Protein AF-A0AA92SFP4-F1 (afdb_monomer_lite)

Sequence (342 aa):
MQNKKLSKTFSSINSNSHAAEQNPKLAYRPFGSQVQKASVAPVTETDIEDITFAEQSIEATGLELQAKYGKITPEGQERLTVLQAKMDGLLNSRLEHATRFGHNFANIPLRKPNIAAPIQAKLTIGEPGDKYEQEADETARQVVQSIHQPQSDKLQRESLPEEEEELQMKPMVQQNGGALQGMIQTVKNEQKRGDKHRRGARAQKTIALLGNNIKANLDGHIFNALPVSGGLPNPASPVGLHAYTNGGLPNGIQQVSIQGSATKVHNLMWRWSNGTATKSSTMFPNWMPPSHVRTLIALDFPDTRQQDVAANLLFPTDTKVRINRGHQINLHKAGDTVYPTL

Foldseek 3Di:
DDDDDDDDDDDDDDDDDDDDDDDDDPDDDPPPPPPPDPPPDDCDPVNVVVVVLVVLVVLLVVLVCCVVPHDQDPVSVVSNVVSVVVNVVVVVVVQVVCVVVVNPVVDDDPDDDPDDDDDDDDPDDDDPPDPVVVVVVVVVVVVVVVVVDPDDDDDDDDDDDDDDDPDDDDPPDDDDDCPVVVVVVVVVVVVVVVVLVVLVVLLVLLLVVQLPFFDVLQLCQAQPQAHSVGDDDDQADGGHHAEYALLHHDPQKDWPDWADDLQAFTWTWIGGNPHPDIDIYTYHRSPQHSSLVRSLCCLVPVVRGNDDDDVVSHDNVSNCCVRCVPPDWDWDDDPSHIHTDD

Secondary structure (DSSP, 8-state):
----------------------------------------PPPPHHHHHHHHHHHHHHHHHHHHHHHHHS---HHHHHHHHHHHHHHHHHHHHHHHHHHHTT--GGG----------PPPPP--PPPTT-HHHHHHHHHHHHHHHHHHS-------------------------SSSHHHHHHHHHHHHHHHHHHHHHHHHHHHHHHHHHTT-S-HHHHHHHHH---TT-----TTS-----S-BTTBPPTTEEEEEEES-TTSSEEEEEEETT---EEEEEE--TTS-HHHHHHHHHHH-GGG-SS---GGG--HHHHHHHHHTT---EEEEETTEEEEE-

Radius of gyration: 36.04 Å; chains: 1; bounding box: 76×55×141 Å

Structure (mmCIF, N/CA/C/O backbone):
data_AF-A0AA92SFP4-F1
#
_entry.id   AF-A0AA92SFP4-F1
#
loop_
_atom_site.group_PDB
_atom_site.id
_atom_site.type_symbol
_atom_site.label_atom_id
_atom_site.label_alt_id
_atom_site.label_comp_id
_atom_site.label_asym_id
_atom_site.label_entity_id
_atom_site.label_seq_id
_atom_site.pdbx_PDB_ins_code
_atom_site.Cartn_x
_atom_site.Cartn_y
_atom_site.Cartn_z
_atom_site.occupancy
_atom_site.B_iso_or_equiv
_atom_site.auth_seq_id
_atom_site.auth_comp_id
_atom_site.auth_asym_id
_atom_site.auth_atom_id
_atom_site.pdbx_PDB_model_num
ATOM 1 N N . MET A 1 1 ? 3.943 -20.386 -90.174 1.00 39.66 1 MET A N 1
ATOM 2 C CA . MET A 1 1 ? 3.952 -21.854 -89.972 1.00 39.66 1 MET A CA 1
ATOM 3 C C . MET A 1 1 ? 2.852 -22.195 -88.964 1.00 39.66 1 MET A C 1
ATOM 5 O O . MET A 1 1 ? 2.695 -21.441 -88.020 1.00 39.66 1 MET A O 1
ATOM 9 N N . GLN A 1 2 ? 1.899 -23.060 -89.338 1.00 39.38 2 GLN A N 1
ATOM 10 C CA . GLN A 1 2 ? 1.644 -24.386 -88.724 1.00 39.38 2 GLN A CA 1
ATOM 11 C C . GLN A 1 2 ? 1.263 -24.331 -87.220 1.00 39.38 2 GLN A C 1
ATOM 13 O O . GLN A 1 2 ? 2.108 -24.021 -86.396 1.00 39.38 2 GLN A O 1
ATOM 18 N N . ASN A 1 3 ? -0.031 -24.441 -86.862 1.00 31.14 3 ASN A N 1
ATOM 19 C CA . ASN A 1 3 ? -0.834 -25.677 -86.623 1.00 31.14 3 ASN A CA 1
ATOM 20 C C . ASN A 1 3 ? -0.635 -26.212 -85.183 1.00 31.14 3 ASN A C 1
ATOM 22 O O . ASN A 1 3 ? 0.502 -26.439 -84.801 1.00 31.14 3 ASN A O 1
ATOM 26 N N . LYS A 1 4 ? -1.642 -26.427 -84.312 1.00 41.34 4 LYS A N 1
ATOM 27 C CA . LYS A 1 4 ? -3.004 -27.049 -84.393 1.00 41.34 4 LYS A CA 1
ATOM 28 C C . LYS A 1 4 ? -3.972 -26.375 -83.361 1.00 41.34 4 LYS A C 1
ATOM 30 O O . LYS A 1 4 ? -3.470 -25.615 -82.548 1.00 41.34 4 LYS A O 1
ATOM 35 N N . LYS A 1 5 ? -5.321 -26.487 -83.269 1.00 41.00 5 LYS A N 1
ATOM 36 C CA . LYS A 1 5 ? -6.452 -27.304 -83.825 1.00 41.00 5 LYS A CA 1
ATOM 37 C C . LYS A 1 5 ? -6.555 -28.783 -83.375 1.00 41.00 5 LYS A C 1
ATOM 39 O O . LYS A 1 5 ? -5.706 -29.567 -83.773 1.00 41.00 5 LYS A O 1
ATOM 44 N N . LEU A 1 6 ? -7.584 -29.283 -82.663 1.00 38.03 6 LEU A N 1
ATOM 45 C CA . LEU A 1 6 ? -8.935 -28.824 -82.202 1.00 38.03 6 LEU A CA 1
ATOM 46 C C . LEU A 1 6 ? -9.136 -29.274 -80.712 1.00 38.03 6 LEU A C 1
ATOM 48 O O . LEU A 1 6 ? -8.123 -29.599 -80.105 1.00 38.03 6 LEU A O 1
ATOM 52 N N . SER A 1 7 ? -10.283 -29.330 -80.001 1.00 35.12 7 SER A N 1
ATOM 53 C CA . SER A 1 7 ? -11.764 -29.191 -80.191 1.00 35.12 7 SER A CA 1
ATOM 54 C C . SER A 1 7 ? -12.387 -28.593 -78.875 1.00 35.12 7 SER A C 1
ATOM 56 O O . SER A 1 7 ? -11.627 -27.959 -78.153 1.00 35.12 7 SER A O 1
ATOM 58 N N . LYS A 1 8 ? -13.674 -28.550 -78.437 1.00 33.75 8 LYS A N 1
ATOM 59 C CA . LYS A 1 8 ? -15.029 -29.144 -78.694 1.00 33.75 8 LYS A CA 1
ATOM 60 C C . LYS A 1 8 ? -15.223 -30.639 -78.321 1.00 33.75 8 LYS A C 1
ATOM 62 O O . LYS A 1 8 ? -14.295 -31.409 -78.509 1.00 33.75 8 LYS A O 1
ATOM 67 N N . THR A 1 9 ? -16.341 -31.151 -77.776 1.00 31.16 9 THR A N 1
ATOM 68 C CA . THR A 1 9 ? -17.673 -30.637 -77.320 1.00 31.16 9 THR A CA 1
ATOM 69 C C . THR A 1 9 ? -18.161 -31.560 -76.163 1.00 31.16 9 THR A C 1
ATOM 71 O O . THR A 1 9 ? -17.571 -32.618 -75.985 1.00 31.16 9 THR A O 1
ATOM 74 N N . PHE A 1 10 ? -19.146 -31.250 -75.306 1.00 35.03 10 PHE A N 1
ATOM 75 C CA . PHE A 1 10 ? -20.599 -31.273 -75.580 1.00 35.03 10 PHE A CA 1
ATOM 76 C C . PHE A 1 10 ? -21.425 -30.709 -74.399 1.00 35.03 10 PHE A C 1
ATOM 78 O O . PHE A 1 10 ? -20.927 -30.565 -73.288 1.00 35.03 10 PHE A O 1
ATOM 85 N N . SER A 1 11 ? -22.707 -30.433 -74.647 1.00 29.12 11 SER A N 1
ATOM 86 C CA . SER A 1 11 ? -23.728 -30.055 -73.659 1.00 29.12 11 SER A CA 1
ATOM 87 C C . SER A 1 11 ? -24.446 -31.260 -73.039 1.00 29.12 11 SER A C 1
ATOM 89 O O . SER A 1 11 ? -24.725 -32.223 -73.751 1.00 29.12 11 SER A O 1
ATOM 91 N N . SER A 1 12 ? -24.917 -31.131 -71.796 1.00 28.14 12 SER A N 1
ATOM 92 C CA . SER A 1 12 ? -26.145 -31.811 -71.359 1.00 28.14 12 SER A CA 1
ATOM 93 C C . SER A 1 12 ? -26.894 -30.971 -70.324 1.00 28.14 12 SER A C 1
ATOM 95 O O . SER A 1 12 ? -26.303 -30.503 -69.354 1.00 28.14 12 SER A O 1
ATOM 97 N N . ILE A 1 13 ? -28.192 -30.782 -70.549 1.00 32.06 13 ILE A N 1
ATOM 98 C CA . ILE A 1 13 ? -29.150 -30.297 -69.555 1.00 32.06 13 ILE A CA 1
ATOM 99 C C . ILE A 1 13 ? -29.911 -31.533 -69.090 1.00 32.06 13 ILE A C 1
ATOM 101 O O . ILE A 1 13 ? -30.445 -32.250 -69.934 1.00 32.06 13 ILE A O 1
ATOM 105 N N . ASN A 1 14 ? -30.048 -31.744 -67.782 1.00 28.53 14 ASN A N 1
ATOM 106 C CA . ASN A 1 14 ? -31.261 -32.385 -67.290 1.00 28.53 14 ASN A CA 1
ATOM 107 C C . ASN A 1 14 ? -31.596 -31.947 -65.863 1.00 28.53 14 ASN A C 1
ATOM 109 O O . ASN A 1 14 ? -30.706 -31.685 -65.054 1.00 28.53 14 ASN A O 1
ATOM 113 N N . SER A 1 15 ? -32.888 -31.853 -65.575 1.00 28.83 15 SER A N 1
ATOM 114 C CA . SER A 1 15 ? -33.406 -31.527 -64.249 1.00 28.83 15 SER A CA 1
ATOM 115 C C . SER A 1 15 ? -33.519 -32.786 -63.395 1.00 28.83 15 SER A C 1
ATOM 117 O O . SER A 1 15 ? -33.789 -33.866 -63.915 1.00 28.83 15 SER A O 1
ATOM 119 N N . ASN A 1 16 ? -33.434 -32.639 -62.073 1.00 28.36 16 ASN A N 1
ATOM 120 C CA . ASN A 1 16 ? -34.205 -33.505 -61.188 1.00 28.36 16 ASN A CA 1
ATOM 121 C C . ASN A 1 16 ? -34.628 -32.746 -59.923 1.00 28.36 16 ASN A C 1
ATOM 123 O O . ASN A 1 16 ? -33.979 -31.777 -59.529 1.00 28.36 16 ASN A O 1
ATOM 127 N N . SER A 1 17 ? -35.752 -33.145 -59.334 1.00 31.41 17 SER A N 1
ATOM 128 C CA . SER A 1 17 ? -36.474 -32.379 -58.309 1.00 31.41 17 SER A CA 1
ATOM 129 C C . SER A 1 17 ? -36.509 -33.071 -56.945 1.00 31.41 17 SER A C 1
ATOM 131 O O . SER A 1 17 ? -36.468 -34.290 -56.869 1.00 31.41 17 SER A O 1
ATOM 133 N N . HIS A 1 18 ? -36.708 -32.266 -55.898 1.00 29.22 18 HIS A N 1
ATOM 134 C CA . HIS A 1 18 ? -37.180 -32.652 -54.559 1.00 29.22 18 HIS A CA 1
ATOM 135 C C . HIS A 1 18 ? -36.418 -33.747 -53.783 1.00 29.22 18 HIS A C 1
ATOM 137 O O . HIS A 1 18 ? -36.702 -34.934 -53.885 1.00 29.22 18 HIS A O 1
ATOM 143 N N . ALA A 1 19 ? -35.657 -33.296 -52.786 1.00 29.17 19 ALA A N 1
ATOM 144 C CA . ALA A 1 19 ? -35.872 -33.725 -51.401 1.00 29.17 19 ALA A CA 1
ATOM 145 C C . ALA A 1 19 ? -35.670 -32.503 -50.485 1.00 29.17 19 ALA A C 1
ATOM 147 O O . ALA A 1 19 ? -35.033 -31.531 -50.897 1.00 29.17 19 ALA A O 1
ATOM 148 N N . ALA A 1 20 ? -36.247 -32.508 -49.282 1.00 33.38 20 ALA A N 1
ATOM 149 C CA . ALA A 1 20 ? -36.187 -31.373 -48.363 1.00 33.38 20 ALA A CA 1
ATOM 150 C C . ALA A 1 20 ? -35.435 -31.737 -47.079 1.00 33.38 20 ALA A C 1
ATOM 152 O O . ALA A 1 20 ? -35.848 -32.649 -46.369 1.00 33.38 20 ALA A O 1
ATOM 153 N N . GLU A 1 21 ? -34.412 -30.956 -46.733 1.00 32.03 21 GLU A N 1
ATOM 154 C CA . GLU A 1 21 ? -33.857 -30.912 -45.379 1.00 32.03 21 GLU A CA 1
ATOM 155 C C . GLU A 1 21 ? -33.929 -29.482 -44.839 1.00 32.03 21 GLU A C 1
ATOM 157 O O . GLU A 1 21 ? -33.412 -28.531 -45.429 1.00 32.03 21 GLU A O 1
ATOM 162 N N . GLN A 1 22 ? -34.616 -29.321 -43.708 1.00 35.41 22 GLN A N 1
ATOM 163 C CA . GLN A 1 22 ? -34.774 -28.035 -43.040 1.00 35.41 22 GLN A CA 1
ATOM 164 C C . GLN A 1 22 ? -33.569 -27.776 -42.134 1.00 35.41 22 GLN A C 1
ATOM 166 O O . GLN A 1 22 ? -33.540 -28.225 -40.992 1.00 35.41 22 GLN A O 1
ATOM 171 N N . ASN A 1 23 ? -32.588 -27.024 -42.630 1.00 32.53 23 ASN A N 1
ATOM 172 C CA . ASN A 1 23 ? -31.457 -26.570 -41.823 1.00 32.53 23 ASN A CA 1
ATOM 173 C C . ASN A 1 23 ? -31.655 -25.083 -41.452 1.00 32.53 23 ASN A C 1
ATOM 175 O O . ASN A 1 23 ? -31.478 -24.210 -42.311 1.00 32.53 23 ASN A O 1
ATOM 179 N N . PRO A 1 24 ? -32.104 -24.752 -40.223 1.00 41.91 24 PRO A N 1
ATOM 180 C CA . PRO A 1 24 ? -32.418 -23.376 -39.855 1.00 41.91 24 PRO A CA 1
ATOM 181 C C . PRO A 1 24 ? -31.143 -22.529 -39.773 1.00 41.91 24 PRO A C 1
ATOM 183 O O . PRO A 1 24 ? -30.189 -22.874 -39.079 1.00 41.91 24 PRO A O 1
ATOM 186 N N . LYS A 1 25 ? -31.145 -21.375 -40.456 1.00 34.88 25 LYS A N 1
ATOM 187 C CA . LYS A 1 25 ? -30.047 -20.397 -40.409 1.00 34.88 25 LYS A CA 1
ATOM 188 C C . LYS A 1 25 ? -29.687 -20.055 -38.959 1.00 34.88 25 LYS A C 1
ATOM 190 O O . LYS A 1 25 ? -30.456 -19.370 -38.282 1.00 34.88 25 LYS A O 1
ATOM 195 N N . LEU A 1 26 ? -28.475 -20.412 -38.532 1.00 34.62 26 LEU A N 1
ATOM 196 C CA . LEU A 1 26 ? -27.840 -19.807 -37.363 1.00 34.62 26 LEU A CA 1
ATOM 197 C C . LEU A 1 26 ? -27.544 -18.334 -37.674 1.00 34.62 26 LEU A C 1
ATOM 199 O O . LEU A 1 26 ? -26.498 -17.981 -38.215 1.00 34.62 26 LEU A O 1
ATOM 203 N N . ALA A 1 27 ? -28.511 -17.470 -37.369 1.00 35.16 27 ALA A N 1
ATOM 204 C CA . ALA A 1 27 ? -28.352 -16.030 -37.481 1.00 35.16 27 ALA A CA 1
ATOM 205 C C . ALA A 1 27 ? -27.264 -15.559 -36.506 1.00 35.16 27 ALA A C 1
ATOM 207 O O . ALA A 1 27 ? -27.371 -15.759 -35.294 1.00 35.16 27 ALA A O 1
ATOM 208 N N . TYR A 1 28 ? -26.223 -14.927 -37.047 1.00 31.86 28 TYR A N 1
ATOM 209 C CA . TYR A 1 28 ? -25.077 -14.433 -36.289 1.00 31.86 28 TYR A CA 1
ATOM 210 C C . TYR A 1 28 ? -25.533 -13.331 -35.317 1.00 31.86 28 TYR A C 1
ATOM 212 O O . TYR A 1 28 ? -25.715 -12.178 -35.709 1.00 31.86 28 TYR A O 1
ATOM 220 N N . ARG A 1 29 ? -25.762 -13.678 -34.044 1.00 33.03 29 ARG A N 1
ATOM 221 C CA . ARG A 1 29 ? -26.030 -12.687 -32.994 1.00 33.03 29 ARG A CA 1
ATOM 222 C C . ARG A 1 29 ? -24.710 -12.021 -32.598 1.00 33.03 29 ARG A C 1
ATOM 224 O O . ARG A 1 29 ? -23.832 -12.726 -32.099 1.00 33.03 29 ARG A O 1
ATOM 231 N N . PRO A 1 30 ? -24.553 -10.693 -32.745 1.00 32.00 30 PRO A N 1
ATOM 232 C CA . PRO A 1 30 ? -23.424 -10.002 -32.148 1.00 32.00 30 PRO A CA 1
ATOM 233 C C . PRO A 1 30 ? -23.602 -10.014 -30.626 1.00 32.00 30 PRO A C 1
ATOM 235 O O . PRO A 1 30 ? -24.404 -9.258 -30.076 1.00 32.00 30 PRO A O 1
ATOM 238 N N . PHE A 1 31 ? -22.854 -10.874 -29.932 1.00 30.14 31 PHE A N 1
ATOM 239 C CA . PHE A 1 31 ? -22.695 -10.773 -28.484 1.00 30.14 31 PHE A CA 1
ATOM 240 C C . PHE A 1 31 ? -21.860 -9.530 -28.171 1.00 30.14 31 PHE A C 1
ATOM 242 O O . PHE A 1 31 ? -20.638 -9.578 -28.047 1.00 30.14 31 PHE A O 1
ATOM 249 N N . GLY A 1 32 ? -22.545 -8.390 -28.076 1.00 31.45 32 GLY A N 1
ATOM 250 C CA . GLY A 1 32 ? -21.991 -7.168 -27.518 1.00 31.45 32 GLY A CA 1
ATOM 251 C C . GLY A 1 32 ? -21.720 -7.380 -26.035 1.00 31.45 32 GLY A C 1
ATOM 252 O O . GL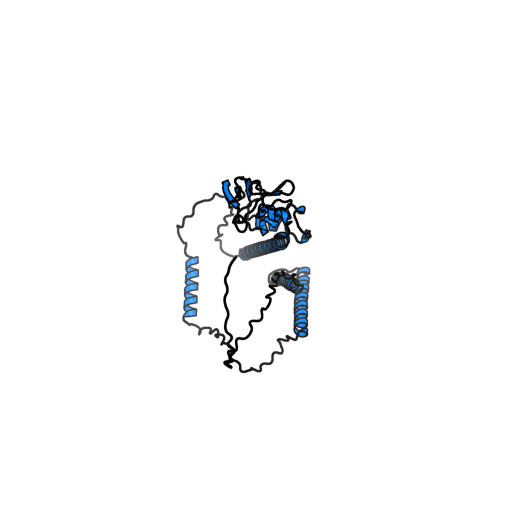Y A 1 32 ? -22.608 -7.167 -25.211 1.00 31.45 32 GLY A O 1
ATOM 253 N N . SER A 1 33 ? -20.505 -7.818 -25.706 1.00 34.16 33 SER A N 1
ATOM 254 C CA . SER A 1 33 ? -20.033 -8.003 -24.334 1.00 34.16 33 SER A CA 1
ATOM 255 C C . SER A 1 33 ? -19.932 -6.660 -23.611 1.00 34.16 33 SER A C 1
ATOM 257 O O . SER A 1 33 ? -18.843 -6.110 -23.436 1.00 34.16 33 SER A O 1
ATOM 259 N N . GLN A 1 34 ? -21.071 -6.132 -23.156 1.00 32.91 34 GLN A N 1
ATOM 260 C CA . GLN A 1 34 ? -21.083 -5.156 -22.077 1.00 32.91 34 GLN A CA 1
ATOM 261 C C . GLN A 1 34 ? -20.511 -5.839 -20.837 1.00 32.91 34 GLN A C 1
ATOM 263 O O . GLN A 1 34 ? -21.214 -6.529 -20.100 1.00 32.91 34 GLN A O 1
ATOM 268 N N . VAL A 1 35 ? -19.212 -5.637 -20.617 1.00 33.06 35 VAL A N 1
ATOM 269 C CA . VAL A 1 35 ? -18.588 -5.866 -19.319 1.00 33.06 35 VAL A CA 1
ATOM 270 C C . VAL A 1 35 ? -19.333 -4.974 -18.337 1.00 33.06 35 VAL A C 1
ATOM 272 O O . VAL A 1 35 ? -19.151 -3.754 -18.333 1.00 33.06 35 VAL A O 1
ATOM 275 N N . GLN A 1 36 ? -20.206 -5.581 -17.534 1.00 33.31 36 GLN A N 1
ATOM 276 C CA . GLN A 1 36 ? -20.841 -4.897 -16.423 1.00 33.31 36 GLN A CA 1
ATOM 277 C C . GLN A 1 36 ? -19.719 -4.444 -15.493 1.00 33.31 36 GLN A C 1
ATOM 279 O O . GLN A 1 36 ? -19.107 -5.250 -14.791 1.00 33.31 36 GLN A O 1
ATOM 284 N N . LYS A 1 37 ? -19.415 -3.140 -15.517 1.00 32.12 37 LYS A N 1
ATOM 285 C CA . LYS A 1 37 ? -18.619 -2.520 -14.461 1.00 32.12 37 LYS A CA 1
ATOM 286 C C . LYS A 1 37 ? -19.321 -2.868 -13.157 1.00 32.12 37 LYS A C 1
ATOM 288 O O . LYS A 1 37 ? -20.480 -2.497 -12.990 1.00 32.12 37 LYS A O 1
ATOM 293 N N . ALA A 1 38 ? -18.621 -3.542 -12.251 1.00 33.03 38 ALA A N 1
ATOM 294 C CA . ALA A 1 38 ? -19.065 -3.673 -10.875 1.00 33.03 38 ALA A CA 1
ATOM 295 C C . ALA A 1 38 ? -19.046 -2.272 -10.248 1.00 33.03 38 ALA A C 1
ATOM 297 O O . ALA A 1 38 ? -18.041 -1.829 -9.692 1.00 33.03 38 ALA A O 1
ATOM 298 N N . SER A 1 39 ? -20.143 -1.537 -10.421 1.00 33.75 39 SER A N 1
ATOM 299 C CA . SER A 1 39 ? -20.387 -0.293 -9.715 1.00 33.75 39 SER A CA 1
ATOM 300 C C . SER A 1 39 ? -20.462 -0.636 -8.237 1.00 33.75 39 SER A C 1
ATOM 302 O O . SER A 1 39 ? -21.432 -1.251 -7.794 1.00 33.75 39 SER A O 1
ATOM 304 N N . VAL A 1 40 ? -19.434 -0.246 -7.482 1.00 46.19 40 VAL A N 1
ATOM 305 C CA . VAL A 1 40 ? -19.544 -0.139 -6.028 1.00 46.19 40 VAL A CA 1
ATOM 306 C C . VAL A 1 40 ? -20.746 0.762 -5.778 1.00 46.19 40 VAL A C 1
ATOM 308 O O . VAL A 1 40 ? -20.736 1.921 -6.198 1.00 46.19 40 VAL A O 1
ATOM 311 N N . ALA A 1 41 ? -21.806 0.203 -5.195 1.00 40.44 41 ALA A N 1
ATOM 312 C CA . ALA A 1 41 ? -22.990 0.981 -4.878 1.00 40.44 41 ALA A CA 1
ATOM 313 C C . ALA A 1 41 ? -22.572 2.131 -3.946 1.00 40.44 41 ALA A C 1
ATOM 315 O O . ALA A 1 41 ? -21.787 1.894 -3.019 1.00 40.44 41 ALA A O 1
ATOM 316 N N . PRO A 1 42 ? -23.037 3.372 -4.179 1.00 45.47 42 PRO A N 1
ATOM 317 C CA . PRO A 1 42 ? -22.886 4.406 -3.169 1.00 45.47 42 PRO A CA 1
ATOM 318 C C . PRO A 1 42 ? -23.582 3.917 -1.896 1.00 45.47 42 PRO A C 1
ATOM 320 O O . PRO A 1 42 ? -24.669 3.345 -1.977 1.00 45.47 42 PRO A O 1
ATOM 323 N N . VAL A 1 43 ? -22.944 4.129 -0.742 1.00 43.12 43 VAL A N 1
ATOM 324 C CA . VAL A 1 43 ? -23.552 3.843 0.565 1.00 43.12 43 VAL A CA 1
ATOM 325 C C . VAL A 1 43 ? -24.885 4.582 0.613 1.00 43.12 43 VAL A C 1
ATOM 327 O O . VAL A 1 43 ? -24.914 5.803 0.446 1.00 43.12 43 VAL A O 1
ATOM 330 N N . THR A 1 44 ? -25.977 3.837 0.745 1.00 56.56 44 THR A N 1
ATOM 331 C CA . THR A 1 44 ? -27.326 4.392 0.672 1.00 56.56 44 THR A CA 1
ATOM 332 C C . THR A 1 44 ? -27.653 5.155 1.949 1.00 56.56 44 THR A C 1
ATOM 334 O O . THR A 1 44 ? -27.060 4.920 3.001 1.00 56.56 44 THR A O 1
ATOM 337 N N . GLU A 1 45 ? -28.619 6.066 1.876 1.00 57.84 45 GLU A N 1
ATOM 338 C CA . GLU A 1 45 ? -29.104 6.795 3.053 1.00 57.84 45 GLU A CA 1
ATOM 339 C C . GLU A 1 45 ? -29.592 5.815 4.137 1.00 57.84 45 GLU A C 1
ATOM 341 O O . GLU A 1 45 ? -29.207 5.935 5.297 1.00 57.84 45 GLU A O 1
ATOM 346 N N . THR A 1 46 ? -30.262 4.732 3.726 1.00 60.84 46 THR A N 1
ATOM 347 C CA . THR A 1 46 ? -30.659 3.607 4.586 1.00 60.84 46 THR A CA 1
ATOM 348 C C . THR A 1 46 ? -29.491 2.842 5.225 1.00 60.84 46 THR A C 1
ATOM 350 O O . THR A 1 46 ? -29.611 2.429 6.375 1.00 60.84 46 THR A O 1
ATOM 353 N N . ASP A 1 47 ? -28.345 2.682 4.546 1.00 58.62 47 ASP A N 1
ATOM 3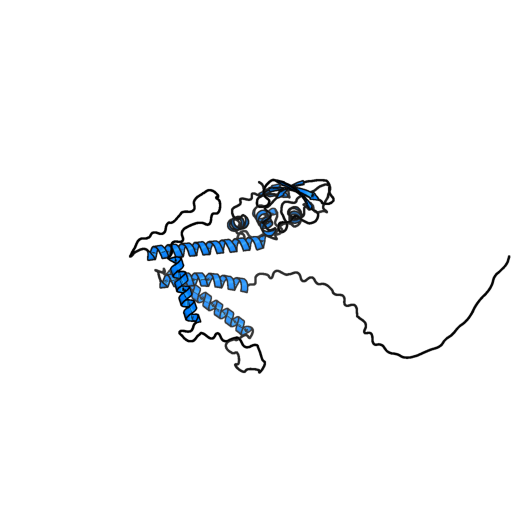54 C CA . ASP A 1 47 ? -27.148 2.075 5.161 1.00 58.62 47 ASP A CA 1
ATOM 355 C C . ASP A 1 47 ? -26.579 2.973 6.276 1.00 58.62 47 ASP A C 1
ATOM 357 O O . ASP A 1 47 ? -26.027 2.484 7.262 1.00 58.62 47 ASP A O 1
ATOM 361 N N . ILE A 1 48 ? -26.697 4.298 6.125 1.00 62.69 48 ILE A N 1
ATOM 362 C CA . ILE A 1 48 ? -26.263 5.273 7.134 1.00 62.69 48 ILE A CA 1
ATOM 363 C C . ILE A 1 48 ? -27.240 5.265 8.317 1.00 62.69 48 ILE A C 1
ATOM 365 O O . ILE A 1 48 ? -26.798 5.212 9.467 1.00 62.69 48 ILE A O 1
ATOM 369 N N . GLU A 1 49 ? -28.549 5.257 8.054 1.00 69.31 49 GLU A N 1
ATOM 370 C CA . GLU A 1 49 ? -29.591 5.157 9.082 1.00 69.31 49 GLU A CA 1
ATOM 371 C C . GLU A 1 49 ? -29.420 3.896 9.942 1.00 69.31 49 GLU A C 1
ATOM 373 O O . GLU A 1 49 ? -29.308 4.022 11.163 1.00 69.31 49 GLU A O 1
ATOM 378 N N . ASP A 1 50 ? -29.296 2.709 9.333 1.00 68.69 50 ASP A N 1
ATOM 379 C CA . ASP A 1 50 ? -29.128 1.441 10.063 1.00 68.69 50 ASP A CA 1
ATOM 380 C C . ASP A 1 50 ? -27.850 1.419 10.928 1.00 68.69 50 ASP A C 1
ATOM 382 O O . ASP A 1 50 ? -27.864 0.892 12.046 1.00 68.69 50 ASP A O 1
ATOM 386 N N . ILE A 1 51 ? -26.760 2.063 10.485 1.00 68.88 51 ILE A N 1
ATOM 387 C CA . ILE A 1 51 ? -25.550 2.247 11.305 1.00 68.88 51 ILE A CA 1
ATOM 388 C C . ILE A 1 51 ? -25.821 3.180 12.496 1.00 68.88 51 ILE A C 1
ATOM 390 O O . ILE A 1 51 ? -25.458 2.849 13.627 1.00 68.88 51 ILE A O 1
ATOM 394 N N . THR A 1 52 ? -26.471 4.329 12.284 1.00 72.12 52 THR A N 1
ATOM 395 C CA . THR A 1 52 ? -26.753 5.277 13.382 1.00 72.12 52 THR A CA 1
ATOM 396 C C . THR A 1 52 ? -27.770 4.741 14.390 1.00 72.12 52 THR A C 1
ATOM 398 O O . THR A 1 52 ? -27.672 5.063 15.576 1.00 72.12 52 THR A O 1
ATOM 401 N N . PHE A 1 53 ? -28.710 3.897 13.955 1.00 77.88 53 PHE A N 1
ATOM 402 C CA . PHE A 1 53 ? -29.623 3.167 14.833 1.00 77.88 53 PHE A CA 1
ATOM 403 C C . PHE A 1 53 ? -28.861 2.148 15.691 1.00 77.88 53 PHE A C 1
ATOM 405 O O . PHE A 1 53 ? -29.053 2.105 16.907 1.00 77.88 53 PHE A O 1
ATOM 412 N N . ALA A 1 54 ? -27.927 1.392 15.100 1.00 72.00 54 ALA A N 1
ATOM 413 C CA . ALA A 1 54 ? -27.076 0.470 15.848 1.00 72.00 54 ALA A CA 1
ATOM 414 C C . ALA A 1 54 ? -26.240 1.198 16.923 1.00 72.00 54 ALA A C 1
ATOM 416 O O . ALA A 1 54 ? -26.221 0.758 18.073 1.00 72.00 54 ALA A O 1
ATOM 417 N N . GLU A 1 55 ? -25.624 2.344 16.603 1.00 71.19 55 GLU A N 1
ATOM 418 C CA . GLU A 1 55 ? -24.876 3.146 17.589 1.00 71.19 55 GLU A CA 1
ATOM 419 C C . GLU A 1 55 ? -25.778 3.671 18.725 1.00 71.19 55 GLU A C 1
ATOM 421 O O . GLU A 1 55 ? -25.425 3.538 19.899 1.00 71.19 55 GLU A O 1
ATOM 426 N N . GLN A 1 56 ? -26.969 4.192 18.402 1.00 76.94 56 GLN A N 1
ATOM 427 C CA . GLN A 1 56 ? -27.921 4.708 19.397 1.00 76.94 56 GLN A CA 1
ATOM 428 C C . GLN A 1 56 ? -28.504 3.608 20.295 1.00 76.94 56 GLN A C 1
ATOM 430 O O . GLN A 1 56 ? -28.652 3.823 21.498 1.00 76.94 56 GLN A O 1
ATOM 435 N N . SER A 1 57 ? -28.774 2.414 19.756 1.00 75.19 57 SER A N 1
ATOM 436 C CA . SER A 1 57 ? -29.285 1.286 20.548 1.00 75.19 57 SER A CA 1
ATOM 437 C C . SER A 1 57 ? -28.284 0.811 21.614 1.00 75.19 57 SER A C 1
ATOM 439 O O . SER A 1 57 ? -28.674 0.438 22.724 1.00 75.19 57 SER A O 1
ATOM 441 N N . ILE A 1 58 ? -26.980 0.901 21.323 1.00 75.94 58 ILE A N 1
ATOM 442 C CA . ILE A 1 58 ? -25.900 0.568 22.261 1.00 75.94 58 ILE A CA 1
ATOM 443 C C . ILE A 1 58 ? -25.766 1.647 23.351 1.00 75.94 58 ILE A C 1
ATOM 445 O O . ILE A 1 58 ? -25.605 1.293 24.520 1.00 75.94 58 ILE A O 1
ATOM 449 N N . GLU A 1 59 ? -25.881 2.942 23.017 1.00 76.75 59 GLU A N 1
ATOM 450 C CA . GLU A 1 59 ? -25.890 4.021 24.027 1.00 76.75 59 GLU A CA 1
ATOM 451 C C . GLU A 1 59 ? -27.112 3.902 24.956 1.00 76.75 59 GLU A C 1
ATOM 453 O O . GLU A 1 59 ? -26.959 3.960 26.178 1.00 76.75 59 GLU A O 1
ATOM 458 N N . ALA A 1 60 ? -28.300 3.632 24.402 1.00 77.06 60 ALA A N 1
ATOM 459 C CA . ALA A 1 60 ? -29.526 3.418 25.172 1.00 77.06 60 ALA A CA 1
ATOM 460 C C . ALA A 1 60 ? -29.402 2.223 26.133 1.00 77.06 60 ALA A C 1
ATOM 462 O O . ALA A 1 60 ? -29.645 2.372 27.329 1.00 77.06 60 ALA A O 1
ATOM 463 N N . THR A 1 61 ? -28.932 1.068 25.646 1.00 72.88 61 THR A N 1
ATOM 464 C CA . THR A 1 61 ? -28.700 -0.129 26.480 1.00 72.88 61 THR A CA 1
ATOM 465 C C . THR A 1 61 ? -27.689 0.156 27.600 1.00 72.88 61 THR A C 1
ATOM 467 O O . THR A 1 61 ? -27.871 -0.265 28.743 1.00 72.88 61 THR A O 1
ATOM 470 N N . GLY A 1 62 ? -26.627 0.913 27.301 1.00 72.19 62 GLY A N 1
ATOM 471 C CA . GLY A 1 62 ? -25.620 1.316 28.284 1.00 72.19 62 GLY A CA 1
ATOM 472 C C . GLY A 1 62 ? -26.159 2.241 29.381 1.00 72.19 62 GLY A C 1
ATOM 473 O O . GLY A 1 62 ? -25.721 2.138 30.529 1.00 72.19 62 GLY A O 1
ATOM 474 N N . LEU A 1 63 ? -27.113 3.119 29.055 1.00 75.62 63 LEU A N 1
ATOM 475 C CA . LEU A 1 63 ? -27.798 3.983 30.021 1.00 75.62 63 LEU A CA 1
ATOM 476 C C . LEU A 1 63 ? -28.882 3.230 30.809 1.00 75.62 63 LEU A C 1
ATOM 478 O O . LEU A 1 63 ? -28.991 3.431 32.016 1.00 75.62 63 LEU A O 1
ATOM 482 N N . GLU A 1 64 ? -29.623 2.308 30.190 1.00 75.44 64 GLU A N 1
ATOM 483 C CA . GLU A 1 64 ? -30.604 1.465 30.890 1.00 75.44 64 GLU A CA 1
ATOM 484 C C . GLU A 1 64 ? -29.929 0.598 31.967 1.00 75.44 64 GLU A C 1
ATOM 486 O O . GLU A 1 64 ? -30.395 0.529 33.105 1.00 75.44 64 GLU A O 1
ATOM 491 N N . LEU A 1 65 ? -28.768 0.006 31.659 1.00 68.12 65 LEU A N 1
ATOM 492 C CA . LEU A 1 65 ? -27.969 -0.732 32.643 1.00 68.12 65 LEU A CA 1
ATOM 493 C C . LEU A 1 65 ? -27.481 0.165 33.797 1.00 68.12 65 LEU A C 1
ATOM 495 O O . LEU A 1 65 ? -27.433 -0.293 34.940 1.00 68.12 65 LEU A O 1
ATOM 499 N N . GLN A 1 66 ? -27.177 1.443 33.539 1.00 70.88 66 GLN A N 1
ATOM 500 C CA . GLN A 1 66 ? -26.830 2.416 34.587 1.00 70.88 66 GLN A CA 1
ATOM 501 C C . GLN A 1 66 ? -28.036 2.824 35.442 1.00 70.88 66 GLN A C 1
ATOM 503 O O . GLN A 1 66 ? -27.881 2.983 36.651 1.00 70.88 66 GLN A O 1
ATOM 508 N N . ALA A 1 67 ? -29.228 2.951 34.853 1.00 74.06 67 ALA A N 1
ATOM 509 C CA . ALA A 1 67 ? -30.468 3.211 35.587 1.00 74.06 67 ALA A CA 1
ATOM 510 C C . ALA A 1 67 ? -30.887 2.016 36.462 1.00 74.06 67 ALA A C 1
ATOM 512 O O . ALA A 1 67 ? -31.388 2.199 37.569 1.00 74.06 67 ALA A O 1
ATOM 513 N N . LYS A 1 68 ? -30.658 0.788 35.982 1.00 71.44 68 LYS A N 1
ATOM 514 C CA . LYS A 1 68 ? -31.081 -0.457 36.640 1.00 71.44 68 LYS A CA 1
ATOM 515 C C . LYS A 1 68 ? -30.119 -0.962 37.722 1.00 71.44 68 LYS A C 1
ATOM 517 O O . LYS A 1 68 ? -30.566 -1.615 38.662 1.00 71.44 68 LYS A O 1
ATOM 522 N N . TYR A 1 69 ? -28.818 -0.683 37.596 1.00 65.19 69 TYR A N 1
ATOM 523 C CA . TYR A 1 69 ? -27.775 -1.226 38.484 1.00 65.19 69 TYR A CA 1
ATOM 524 C C . TYR A 1 69 ? -26.804 -0.175 39.055 1.00 65.19 69 TYR A C 1
ATOM 526 O O . TYR A 1 69 ? -25.811 -0.535 39.688 1.00 65.19 69 TYR A O 1
ATOM 534 N N . GLY A 1 70 ? -27.061 1.120 38.852 1.00 69.94 70 GLY A N 1
ATOM 535 C CA . GLY A 1 70 ? -26.197 2.209 39.311 1.00 69.94 70 GLY A CA 1
ATOM 536 C C . GLY A 1 70 ? -26.969 3.464 39.724 1.00 69.94 70 GLY A C 1
ATOM 537 O O . GLY A 1 70 ? -28.170 3.429 39.977 1.00 69.94 70 GLY A O 1
ATOM 538 N N . LYS A 1 71 ? -26.257 4.593 39.812 1.00 70.94 71 LYS A N 1
ATOM 539 C CA . LYS A 1 71 ? -26.859 5.927 39.942 1.00 70.94 71 LYS A CA 1
ATOM 540 C C . LYS A 1 71 ? -26.749 6.646 38.602 1.00 70.94 71 LYS A C 1
ATOM 542 O O . LYS A 1 71 ? -25.713 7.241 38.317 1.00 70.94 71 LYS A O 1
ATOM 547 N N . ILE A 1 72 ? -27.803 6.581 37.794 1.00 76.69 72 ILE A N 1
ATOM 548 C CA . ILE A 1 72 ? -27.929 7.435 36.610 1.00 76.69 72 ILE A CA 1
ATOM 549 C C . ILE A 1 72 ? -28.091 8.902 37.044 1.00 76.69 72 ILE A C 1
ATOM 551 O O . ILE A 1 72 ? -28.724 9.187 38.064 1.00 76.69 72 ILE A O 1
ATOM 555 N N . THR A 1 73 ? -27.484 9.834 36.310 1.00 81.25 73 THR A N 1
ATOM 556 C CA . THR A 1 73 ? -27.664 11.275 36.552 1.00 81.25 73 THR A CA 1
ATOM 557 C C . THR A 1 73 ? -28.939 11.775 35.853 1.00 81.25 73 THR A C 1
ATOM 559 O O . THR A 1 73 ? -29.416 11.104 34.931 1.00 81.25 73 THR A O 1
ATOM 562 N N . PRO A 1 74 ? -29.509 12.936 36.234 1.00 79.94 74 PRO A N 1
ATOM 563 C CA . PRO A 1 74 ? -30.694 13.483 35.565 1.00 79.94 74 PRO A CA 1
ATOM 564 C C . PRO A 1 74 ? -30.509 13.636 34.047 1.00 79.94 74 PRO A C 1
ATOM 566 O O . PRO A 1 74 ? -31.388 13.268 33.273 1.00 79.94 74 PRO A O 1
ATOM 569 N N . GLU A 1 75 ? -29.325 14.073 33.616 1.00 77.25 75 GLU A N 1
ATOM 570 C CA . GLU A 1 75 ? -28.953 14.253 32.208 1.00 77.25 75 GLU A CA 1
ATOM 571 C C . GLU A 1 75 ? -28.782 12.902 31.487 1.00 77.25 75 GLU A C 1
ATOM 573 O O . GLU A 1 75 ? -29.042 12.785 30.290 1.00 77.25 75 GLU A O 1
ATOM 578 N N . GLY A 1 76 ? -28.364 11.856 32.210 1.00 75.88 76 GLY A N 1
ATOM 579 C CA . GLY A 1 76 ? -28.335 10.482 31.705 1.00 75.88 76 GLY A CA 1
ATOM 580 C C . GLY A 1 76 ? -29.740 9.915 31.483 1.00 75.88 76 GLY A C 1
ATOM 581 O O . GLY A 1 76 ? -29.986 9.267 30.467 1.00 75.88 76 GLY A O 1
ATOM 582 N N . GLN A 1 77 ? -30.675 10.203 32.393 1.00 76.81 77 GLN A N 1
ATOM 583 C CA . GLN A 1 77 ? -32.077 9.794 32.271 1.00 76.81 77 GLN A CA 1
ATOM 584 C C . GLN A 1 77 ? -32.787 10.543 31.128 1.00 76.81 77 GLN A C 1
ATOM 586 O O . GLN A 1 77 ? -33.546 9.938 30.368 1.00 76.81 77 GLN A O 1
ATOM 591 N N . GLU A 1 78 ? -32.499 11.835 30.954 1.00 83.81 78 GLU A N 1
ATOM 592 C CA . GLU A 1 78 ? -32.960 12.624 29.807 1.00 83.81 78 GLU A CA 1
ATOM 593 C C . GLU A 1 78 ? -32.421 12.047 28.487 1.00 83.81 78 GLU A C 1
ATOM 595 O O . GLU A 1 78 ? -33.198 11.774 27.571 1.00 83.81 78 GLU A O 1
ATOM 600 N N . ARG A 1 79 ? -31.114 11.753 28.405 1.00 80.31 79 ARG A N 1
ATOM 601 C CA . ARG A 1 79 ? -30.500 11.102 27.231 1.00 80.31 79 ARG A CA 1
ATOM 602 C C . ARG A 1 79 ? -31.126 9.752 26.899 1.00 80.31 79 ARG A C 1
ATOM 604 O O . ARG A 1 79 ? -31.407 9.507 25.729 1.00 80.31 79 ARG A O 1
ATOM 611 N N . LEU A 1 80 ? -31.368 8.900 27.898 1.00 79.56 80 LEU A N 1
ATOM 612 C CA . LEU A 1 80 ? -32.039 7.611 27.707 1.00 79.56 80 LEU A CA 1
ATOM 613 C C . LEU A 1 80 ? -33.439 7.807 27.104 1.00 79.56 80 LEU A C 1
ATOM 615 O O . LEU A 1 80 ? -33.773 7.159 26.115 1.00 79.56 80 LEU A O 1
ATOM 619 N N . THR A 1 81 ? -34.202 8.765 27.633 1.00 82.94 81 THR A N 1
ATOM 620 C CA . THR A 1 81 ? -35.547 9.112 27.143 1.00 82.94 81 THR A CA 1
ATOM 621 C C . THR A 1 81 ? -35.510 9.625 25.695 1.00 82.94 81 THR A C 1
ATOM 623 O O . THR A 1 81 ? -36.309 9.204 24.860 1.00 82.94 81 THR A O 1
ATOM 626 N N . VAL A 1 82 ? -34.544 10.489 25.356 1.00 86.50 82 VAL A N 1
ATOM 627 C CA . VAL A 1 82 ? -34.350 11.012 23.990 1.00 86.50 82 VAL A CA 1
ATOM 628 C C . VAL A 1 82 ? -33.907 9.917 23.011 1.00 86.50 82 VAL A C 1
ATOM 630 O O . VAL A 1 82 ? -34.333 9.927 21.857 1.00 86.50 82 VAL A O 1
ATOM 633 N N . LEU A 1 83 ? -33.074 8.966 23.440 1.00 82.44 83 LEU A N 1
ATOM 634 C CA . LEU A 1 83 ? -32.654 7.831 22.610 1.00 82.44 83 LEU A CA 1
ATOM 635 C C . LEU A 1 83 ? -33.806 6.846 22.369 1.00 82.44 83 LEU A C 1
ATOM 637 O O . LEU A 1 83 ? -33.991 6.411 21.235 1.00 82.44 83 LEU A O 1
ATOM 641 N N . GLN A 1 84 ? -34.615 6.550 23.390 1.00 80.44 84 GLN A N 1
ATOM 642 C CA . GLN A 1 84 ? -35.830 5.739 23.253 1.00 80.44 84 GLN A CA 1
ATOM 643 C C . GLN A 1 84 ? -36.803 6.374 22.247 1.00 80.44 84 GLN A C 1
ATOM 645 O O . GLN A 1 84 ? -37.121 5.752 21.235 1.00 80.44 84 GLN A O 1
ATOM 650 N N . ALA A 1 85 ? -37.140 7.658 22.420 1.00 82.38 85 ALA A N 1
ATOM 651 C CA . ALA A 1 85 ? -38.019 8.381 21.498 1.00 82.38 85 ALA A CA 1
ATOM 652 C C . ALA A 1 85 ? -37.490 8.436 20.046 1.00 82.38 85 ALA A C 1
ATOM 654 O O . ALA A 1 85 ? -38.277 8.420 19.097 1.00 82.38 85 ALA A O 1
ATOM 655 N N . LYS A 1 86 ? -36.163 8.470 19.843 1.00 82.38 86 LYS A N 1
ATOM 656 C CA . LYS A 1 86 ? -35.548 8.372 18.506 1.00 82.38 86 LYS A CA 1
ATOM 657 C C . LYS A 1 86 ? -35.671 6.978 17.897 1.00 82.38 86 LYS A C 1
ATOM 659 O O . LYS A 1 86 ? -35.960 6.877 16.706 1.00 82.38 86 LYS A O 1
ATOM 664 N N . MET A 1 87 ? -35.464 5.920 18.684 1.00 80.00 87 MET A N 1
ATOM 665 C CA . MET A 1 87 ? -35.647 4.543 18.215 1.00 80.00 87 MET A CA 1
ATOM 666 C C . MET A 1 87 ? -37.108 4.294 17.825 1.00 80.00 87 MET A C 1
ATOM 668 O O . MET A 1 87 ? -37.357 3.810 16.723 1.00 80.00 87 MET A O 1
ATOM 672 N N . ASP A 1 88 ? -38.064 4.719 18.654 1.00 80.25 88 ASP A N 1
ATOM 673 C CA . ASP A 1 88 ? -39.498 4.623 18.357 1.00 80.25 88 ASP A CA 1
ATOM 674 C C . ASP A 1 88 ? -39.874 5.425 17.099 1.00 80.25 88 ASP A C 1
ATOM 676 O O . ASP A 1 88 ? -40.598 4.936 16.230 1.00 80.25 88 ASP A O 1
ATOM 680 N N . GLY A 1 89 ? -39.342 6.644 16.949 1.00 82.50 89 GLY A N 1
ATOM 681 C CA . GLY A 1 89 ? -39.535 7.470 15.755 1.00 82.50 89 GLY A CA 1
ATOM 682 C C . GLY A 1 89 ? -39.010 6.815 14.471 1.00 82.50 89 GLY A C 1
ATOM 683 O O . GLY A 1 89 ? -39.699 6.822 13.450 1.00 82.50 89 GLY A O 1
ATOM 684 N N . LEU A 1 90 ? -37.825 6.196 14.516 1.00 82.44 90 LEU A N 1
ATOM 685 C CA . LEU A 1 90 ? -37.234 5.514 13.360 1.00 82.44 90 LEU A CA 1
ATOM 686 C C . LEU A 1 90 ? -37.966 4.204 13.027 1.00 82.44 90 LEU A C 1
ATOM 688 O O . LEU A 1 90 ? -38.200 3.919 11.852 1.00 82.44 90 LEU A O 1
ATOM 692 N N . LEU A 1 91 ? -38.400 3.441 14.036 1.00 77.06 91 LEU A N 1
ATOM 693 C CA . LEU A 1 91 ? -39.235 2.250 13.844 1.00 77.06 91 LEU A CA 1
ATOM 694 C C . LEU A 1 91 ? -40.583 2.604 13.197 1.00 77.06 91 LEU A C 1
ATOM 696 O O . LEU A 1 91 ? -40.995 1.935 12.248 1.00 77.06 91 LEU A O 1
ATOM 700 N N . ASN A 1 92 ? -41.226 3.691 13.635 1.00 79.06 92 ASN A N 1
ATOM 701 C CA . ASN A 1 92 ? -42.454 4.201 13.021 1.00 79.06 92 ASN A CA 1
ATOM 702 C C . ASN A 1 92 ? -42.225 4.689 11.579 1.00 79.06 92 ASN A C 1
ATOM 704 O O . ASN A 1 92 ? -42.996 4.327 10.692 1.00 79.06 92 ASN A O 1
ATOM 708 N N . SER A 1 93 ? -41.135 5.416 11.305 1.00 78.06 93 SER A N 1
ATOM 709 C CA . SER A 1 93 ? -40.761 5.826 9.938 1.00 78.06 93 SER A CA 1
ATOM 710 C C . SER A 1 93 ? -40.567 4.619 9.006 1.00 78.06 93 SER A C 1
ATOM 712 O O . SER A 1 93 ? -41.115 4.570 7.899 1.00 78.06 93 SER A O 1
ATOM 714 N N . ARG A 1 94 ? -39.865 3.578 9.480 1.00 76.12 94 ARG A N 1
ATOM 715 C CA . ARG A 1 94 ? -39.647 2.327 8.735 1.00 76.12 94 ARG A CA 1
ATOM 716 C C . ARG A 1 94 ? -40.957 1.572 8.484 1.00 76.12 94 ARG A C 1
ATOM 718 O O . ARG A 1 94 ? -41.139 1.017 7.399 1.00 76.12 94 ARG A O 1
ATOM 725 N N . LEU A 1 95 ? -41.882 1.585 9.447 1.00 69.88 95 LEU A N 1
ATOM 726 C CA . LEU A 1 95 ? -43.220 1.000 9.323 1.00 69.88 95 LEU A CA 1
ATOM 727 C C . LEU A 1 95 ? -44.099 1.771 8.322 1.00 69.88 95 LEU A C 1
ATOM 729 O O . LEU A 1 95 ? -44.779 1.150 7.501 1.00 69.88 95 LEU A O 1
ATOM 733 N N . GLU A 1 96 ? -44.049 3.105 8.323 1.00 73.81 96 GLU A N 1
ATOM 734 C CA . GLU A 1 96 ? -44.705 3.932 7.305 1.00 73.81 96 GLU A CA 1
ATOM 735 C C . GLU A 1 96 ? -44.149 3.655 5.905 1.00 73.81 96 GLU A C 1
ATOM 737 O O . GLU A 1 96 ? -44.923 3.438 4.973 1.00 73.81 96 GLU A O 1
ATOM 742 N N . HIS A 1 97 ? -42.823 3.596 5.744 1.00 66.81 97 HIS A N 1
ATOM 743 C CA . HIS A 1 97 ? -42.197 3.255 4.465 1.00 66.81 97 HIS A CA 1
ATOM 744 C C . HIS A 1 97 ? -42.614 1.858 3.978 1.00 66.81 97 HIS A C 1
ATOM 746 O O . HIS A 1 97 ? -43.059 1.721 2.836 1.00 66.81 97 HIS A O 1
ATOM 752 N N . ALA A 1 98 ? -42.575 0.834 4.838 1.00 61.47 98 ALA A N 1
ATOM 753 C CA . ALA A 1 98 ? -43.048 -0.511 4.496 1.00 61.47 98 ALA A CA 1
ATOM 754 C C . ALA A 1 98 ? -44.535 -0.531 4.085 1.00 61.47 98 ALA A C 1
ATOM 756 O O . ALA A 1 98 ? -44.917 -1.233 3.144 1.00 61.47 98 ALA A O 1
ATOM 757 N N . THR A 1 99 ? -45.365 0.288 4.740 1.00 61.66 99 THR A N 1
ATOM 758 C CA . THR A 1 99 ? -46.793 0.438 4.425 1.00 61.66 99 THR A CA 1
ATOM 759 C C . THR A 1 99 ? -47.009 1.114 3.066 1.00 61.66 99 THR A C 1
ATOM 761 O O . THR A 1 99 ? -47.824 0.638 2.276 1.00 61.66 99 THR A O 1
ATOM 764 N N . ARG A 1 100 ? -46.241 2.166 2.741 1.00 61.16 100 ARG A N 1
ATOM 765 C CA . ARG A 1 100 ? -46.305 2.874 1.444 1.00 61.16 100 ARG A CA 1
ATOM 766 C C . ARG A 1 100 ? -45.907 1.986 0.257 1.00 61.16 100 ARG A C 1
ATOM 768 O O . ARG A 1 100 ? -46.454 2.160 -0.827 1.00 61.16 100 ARG A O 1
ATOM 775 N N . PHE A 1 101 ? -45.021 1.007 0.462 1.00 58.44 101 PHE A N 1
ATOM 776 C CA . PHE A 1 101 ? -44.656 -0.002 -0.547 1.00 58.44 101 PHE A CA 1
ATOM 777 C C . PHE A 1 101 ? -45.528 -1.276 -0.516 1.00 58.44 101 PHE A C 1
ATOM 779 O O . PHE A 1 101 ? -45.228 -2.249 -1.204 1.00 58.44 101 PHE A O 1
ATOM 786 N N . GLY A 1 102 ? -46.631 -1.287 0.243 1.00 49.06 102 GLY A N 1
ATOM 787 C CA . GLY A 1 102 ? -47.616 -2.378 0.235 1.00 49.06 102 GLY A CA 1
ATOM 788 C C . GLY A 1 102 ? -47.213 -3.641 1.008 1.00 49.06 102 GLY A C 1
ATOM 789 O O . GLY A 1 102 ? -47.946 -4.630 0.987 1.00 49.06 102 GLY A O 1
ATOM 790 N N . HIS A 1 103 ? -46.092 -3.629 1.732 1.00 49.78 103 HIS A N 1
ATOM 791 C CA . HIS A 1 103 ? -45.608 -4.764 2.522 1.00 49.78 103 HIS A CA 1
ATOM 792 C C . HIS A 1 103 ? -46.092 -4.696 3.978 1.00 49.78 103 HIS A C 1
ATOM 794 O O . HIS A 1 103 ? -45.310 -4.655 4.926 1.00 49.78 103 HIS A O 1
ATOM 800 N N . ASN A 1 104 ? -47.416 -4.708 4.163 1.00 50.28 104 ASN A N 1
ATOM 801 C CA . ASN A 1 104 ? -48.024 -4.800 5.490 1.00 50.28 104 ASN A CA 1
ATOM 802 C C . ASN A 1 104 ? -48.022 -6.256 6.000 1.00 50.28 104 ASN A C 1
ATOM 804 O O . ASN A 1 104 ? -48.971 -7.016 5.791 1.00 50.28 104 ASN A O 1
ATOM 808 N N . PHE A 1 105 ? -46.954 -6.632 6.708 1.00 55.56 105 PHE A N 1
ATOM 809 C CA . PHE A 1 105 ? -46.797 -7.960 7.315 1.00 55.56 105 PHE A CA 1
ATOM 810 C C . PHE A 1 105 ? -47.876 -8.306 8.359 1.00 55.56 105 PHE A C 1
ATOM 812 O O . PHE A 1 105 ? -48.132 -9.487 8.588 1.00 55.56 105 PHE A O 1
ATOM 819 N N . ALA A 1 106 ? -48.552 -7.315 8.953 1.00 57.06 106 ALA A N 1
ATOM 820 C CA . ALA A 1 106 ? -49.624 -7.543 9.925 1.00 57.06 106 ALA A CA 1
ATOM 821 C C . ALA A 1 106 ? -50.958 -7.980 9.284 1.00 57.06 106 ALA A C 1
ATOM 823 O O . ALA A 1 106 ? -51.898 -8.300 10.006 1.00 57.06 106 ALA A O 1
ATOM 824 N N . ASN A 1 107 ? -51.055 -8.011 7.946 1.00 50.62 107 ASN A N 1
ATOM 825 C CA . ASN A 1 107 ? -52.286 -8.353 7.224 1.00 50.62 107 ASN A CA 1
ATOM 826 C C . ASN A 1 107 ? -52.091 -9.458 6.161 1.00 50.62 107 ASN A C 1
ATOM 828 O O . ASN A 1 107 ? -52.776 -9.473 5.138 1.00 50.62 107 ASN A O 1
ATOM 832 N N . ILE A 1 108 ? -51.147 -10.384 6.379 1.00 53.56 108 ILE A N 1
ATOM 833 C CA . ILE A 1 108 ? -50.940 -11.554 5.506 1.00 53.56 108 ILE A CA 1
ATOM 834 C C . ILE A 1 108 ? -52.142 -12.512 5.640 1.00 53.56 108 ILE A C 1
ATOM 836 O O . ILE A 1 108 ? -52.352 -13.068 6.722 1.00 53.56 108 ILE A O 1
ATOM 840 N N . PRO A 1 109 ? -52.924 -12.782 4.574 1.00 48.91 109 PRO A N 1
ATOM 841 C CA . PRO A 1 109 ? -54.085 -13.659 4.685 1.00 48.91 109 PRO A CA 1
ATOM 842 C C . PRO A 1 109 ? -53.666 -15.125 4.860 1.00 48.91 109 PRO A C 1
ATOM 844 O O . PRO A 1 109 ? -53.071 -15.723 3.963 1.00 48.91 109 PRO A O 1
ATOM 847 N N . LEU A 1 110 ? -54.051 -15.749 5.978 1.00 49.72 110 LEU A N 1
ATOM 848 C CA . LEU A 1 110 ? -53.840 -17.181 6.249 1.00 49.72 110 LEU A CA 1
ATOM 849 C C . LEU A 1 110 ? -54.781 -18.087 5.422 1.00 49.72 110 LEU A C 1
ATOM 851 O O . LEU A 1 110 ? -55.544 -18.890 5.956 1.00 49.72 110 LEU A O 1
ATOM 855 N N . ARG A 1 111 ? -54.720 -17.981 4.090 1.00 46.72 111 ARG A N 1
ATOM 856 C CA . ARG A 1 111 ? -55.386 -18.885 3.139 1.00 46.72 111 ARG A CA 1
ATOM 857 C C . ARG A 1 111 ? -54.336 -19.606 2.299 1.00 46.72 111 ARG A C 1
ATOM 859 O O . ARG A 1 111 ? -53.823 -19.046 1.338 1.00 46.72 111 ARG A O 1
ATOM 866 N N . LYS A 1 112 ? -54.027 -20.852 2.672 1.00 42.03 112 LYS A N 1
ATOM 867 C CA . LYS A 1 112 ? -53.055 -21.714 1.977 1.00 42.03 112 LYS A CA 1
ATOM 868 C C . LYS A 1 112 ? -53.458 -21.952 0.509 1.00 42.03 112 LYS A C 1
ATOM 870 O O . LYS A 1 112 ? -54.486 -22.593 0.286 1.00 42.03 112 LYS A O 1
ATOM 875 N N . PRO A 1 113 ? -52.636 -21.571 -0.484 1.00 40.94 113 PRO A N 1
ATOM 876 C CA . PRO A 1 113 ? -52.634 -22.228 -1.785 1.00 40.94 113 PRO A CA 1
ATOM 877 C C . PRO A 1 113 ? -51.987 -23.612 -1.624 1.00 40.94 113 PRO A C 1
ATOM 879 O O . PRO A 1 113 ? -50.981 -23.751 -0.928 1.00 40.94 113 PRO A O 1
ATOM 882 N N . ASN A 1 114 ? -52.549 -24.645 -2.250 1.00 48.41 114 ASN A N 1
ATOM 883 C CA . ASN A 1 114 ? -52.008 -26.003 -2.168 1.00 48.41 114 ASN A CA 1
ATOM 884 C C . ASN A 1 114 ? -50.835 -26.196 -3.148 1.00 48.41 114 ASN A C 1
ATOM 886 O O . ASN A 1 114 ? -51.035 -26.681 -4.259 1.00 48.41 114 ASN A O 1
ATOM 890 N N . ILE A 1 115 ? -49.624 -25.802 -2.745 1.00 45.97 115 ILE A N 1
ATOM 891 C CA . ILE A 1 115 ? -48.374 -26.102 -3.462 1.00 45.97 115 ILE A CA 1
ATOM 892 C C . ILE A 1 115 ? -47.335 -26.581 -2.442 1.00 45.97 115 ILE A C 1
ATOM 894 O O . ILE A 1 115 ? -47.155 -25.964 -1.392 1.00 45.97 115 ILE A O 1
ATOM 898 N N . ALA A 1 116 ? -46.670 -27.699 -2.736 1.00 51.47 116 ALA A N 1
ATOM 899 C CA . ALA A 1 116 ? -45.713 -28.317 -1.826 1.00 51.47 116 ALA A CA 1
ATOM 900 C C . ALA A 1 116 ? -44.380 -27.549 -1.776 1.00 51.47 116 ALA A C 1
ATOM 902 O O . ALA A 1 116 ? -43.755 -27.296 -2.804 1.00 51.47 116 ALA A O 1
ATOM 903 N N . ALA A 1 117 ? -43.921 -27.260 -0.560 1.00 48.38 117 ALA A N 1
ATOM 904 C CA . ALA A 1 117 ? -42.563 -26.827 -0.242 1.00 48.38 117 ALA A CA 1
ATOM 905 C C . ALA A 1 117 ? -41.970 -27.812 0.789 1.00 48.38 117 ALA A C 1
ATOM 907 O O . ALA A 1 117 ? -42.740 -28.415 1.546 1.00 48.38 117 ALA A O 1
ATOM 908 N N . PRO A 1 118 ? -40.641 -28.027 0.822 1.00 48.50 118 PRO A N 1
ATOM 909 C CA . PRO A 1 118 ? -40.035 -29.030 1.692 1.00 48.50 118 PRO A CA 1
ATOM 910 C C . PRO A 1 118 ? -40.301 -28.727 3.171 1.00 48.50 118 PRO A C 1
ATOM 912 O O . PRO A 1 118 ? -40.164 -27.594 3.633 1.00 48.50 118 PRO A O 1
ATOM 915 N N . ILE A 1 119 ? -40.688 -29.767 3.907 1.00 55.72 119 ILE A N 1
ATOM 916 C CA . ILE A 1 119 ? -41.048 -29.687 5.323 1.00 55.72 119 ILE A CA 1
ATOM 917 C C . ILE A 1 119 ? -39.802 -29.295 6.125 1.00 55.72 119 ILE A C 1
ATOM 919 O O . ILE A 1 119 ? -38.828 -30.047 6.161 1.00 55.72 119 ILE A O 1
ATOM 923 N N . GLN A 1 120 ? -39.841 -28.145 6.805 1.00 47.53 120 GLN A N 1
ATOM 924 C CA . GLN A 1 120 ? -38.866 -27.843 7.853 1.00 47.53 120 GLN A CA 1
ATOM 925 C C . GLN A 1 120 ? -38.961 -28.928 8.929 1.00 47.53 120 GLN A C 1
ATOM 927 O O . GLN A 1 120 ? -40.039 -29.159 9.483 1.00 47.53 120 GLN A O 1
ATOM 932 N N . ALA A 1 121 ? -37.842 -29.589 9.227 1.00 50.69 121 ALA A N 1
ATOM 933 C CA . ALA A 1 121 ? -37.776 -30.522 10.340 1.00 50.69 121 ALA A CA 1
ATOM 934 C C . ALA A 1 121 ? -38.157 -29.778 11.628 1.00 50.69 121 ALA A C 1
ATOM 936 O O . ALA A 1 121 ? -37.529 -28.779 11.983 1.00 50.69 121 ALA A O 1
ATOM 937 N N . LYS A 1 122 ? -39.205 -30.246 12.319 1.00 54.59 122 LYS A N 1
ATOM 938 C CA . LYS A 1 122 ? -39.528 -29.736 13.653 1.00 54.59 122 LYS A CA 1
ATOM 939 C C . LYS A 1 122 ? -38.330 -29.989 14.560 1.00 54.59 122 LYS A C 1
ATOM 941 O O . LYS A 1 122 ? -37.838 -31.113 14.615 1.00 54.59 122 LYS A O 1
ATOM 946 N N . LEU A 1 123 ? -37.928 -28.972 15.315 1.00 51.91 123 LEU A N 1
ATOM 947 C CA . LEU A 1 123 ? -37.006 -29.146 16.427 1.00 51.91 123 LEU A CA 1
ATOM 948 C C . LEU A 1 123 ? -37.753 -29.871 17.560 1.00 51.91 123 LEU A C 1
ATOM 950 O O . LEU A 1 123 ? -38.357 -29.238 18.424 1.00 51.91 123 LEU A O 1
ATOM 954 N N . THR A 1 124 ? -37.786 -31.203 17.513 1.00 54.09 124 THR A N 1
ATOM 955 C CA . THR A 1 124 ? -38.226 -32.024 18.645 1.00 54.09 124 THR A CA 1
ATOM 956 C C . THR A 1 124 ? -37.197 -31.902 19.755 1.00 54.09 124 THR A C 1
ATOM 958 O O . THR A 1 124 ? -36.125 -32.499 19.682 1.00 54.09 124 THR A O 1
ATOM 961 N N . ILE A 1 125 ? -37.541 -31.109 20.768 1.00 58.56 125 ILE A N 1
ATOM 962 C CA . ILE A 1 125 ? -36.941 -31.200 22.099 1.00 58.56 125 ILE A CA 1
ATOM 963 C C . ILE A 1 125 ? -37.206 -32.626 22.610 1.00 58.56 125 ILE A C 1
ATOM 965 O O . ILE A 1 125 ? -38.293 -33.161 22.367 1.00 58.56 125 ILE A O 1
ATOM 969 N N . GLY A 1 126 ? -36.212 -33.242 23.253 1.00 64.81 126 GLY A N 1
ATOM 970 C CA . GLY A 1 126 ? -36.354 -34.564 23.866 1.00 64.81 126 GLY A CA 1
ATOM 971 C C . GLY A 1 126 ? -37.416 -34.585 24.968 1.00 64.81 126 GLY A C 1
ATOM 972 O O . GLY A 1 126 ? -37.822 -33.541 25.485 1.00 64.81 126 GLY A O 1
ATOM 973 N N . GLU A 1 127 ? -37.878 -35.778 25.335 1.00 67.81 127 GLU A N 1
ATOM 974 C CA . GLU A 1 127 ? -38.663 -35.930 26.563 1.00 67.81 127 GLU A CA 1
ATOM 975 C C . GLU A 1 127 ? -37.742 -35.710 27.781 1.00 67.81 127 GLU A C 1
ATOM 977 O O . GLU A 1 127 ? -36.580 -36.114 27.722 1.00 67.81 127 GLU A O 1
ATOM 982 N N . PRO A 1 128 ? -38.203 -35.076 28.877 1.00 61.19 128 PRO A N 1
ATOM 983 C CA . PRO A 1 128 ? -37.353 -34.826 30.040 1.00 61.19 128 PRO A CA 1
ATOM 984 C C . PRO A 1 128 ? -36.747 -36.117 30.602 1.00 61.19 128 PRO A C 1
ATOM 986 O O . PRO A 1 128 ? -37.468 -37.059 30.939 1.00 61.19 128 PRO A O 1
ATOM 989 N N . GLY A 1 129 ? -35.422 -36.145 30.720 1.00 66.75 129 GLY A N 1
ATOM 990 C CA . GLY A 1 129 ? -34.641 -37.320 31.085 1.00 66.75 129 GLY A CA 1
ATOM 991 C C . GLY A 1 129 ? -34.206 -38.199 29.908 1.00 66.75 129 GLY A C 1
ATOM 992 O O . GLY A 1 129 ? -33.784 -39.331 30.154 1.00 66.75 129 GLY A O 1
ATOM 993 N N . ASP A 1 130 ? -34.284 -37.740 28.651 1.00 77.31 130 ASP A N 1
ATOM 994 C CA . ASP A 1 130 ? -33.752 -38.508 27.519 1.00 77.31 130 ASP A CA 1
ATOM 995 C C . ASP A 1 130 ? -32.219 -38.677 27.565 1.00 77.31 130 ASP A C 1
ATOM 997 O O . ASP A 1 130 ? -31.489 -38.052 28.339 1.00 77.31 130 ASP A O 1
ATOM 1001 N N . LYS A 1 131 ? -31.711 -39.582 26.724 1.00 73.12 131 LYS A N 1
ATOM 1002 C CA . LYS A 1 131 ? -30.281 -39.914 26.676 1.00 73.12 131 LYS A CA 1
ATOM 1003 C C . LYS A 1 131 ? -29.379 -38.744 26.247 1.00 73.12 131 LYS A C 1
ATOM 1005 O O . LYS A 1 131 ? -28.196 -38.776 26.562 1.00 73.12 131 LYS A O 1
ATOM 1010 N N . TYR A 1 132 ? -29.899 -37.754 25.520 1.00 72.69 132 TYR A N 1
ATOM 1011 C CA . TYR A 1 132 ? -29.128 -36.610 25.032 1.00 72.69 132 TYR A CA 1
ATOM 1012 C C . TYR A 1 132 ? -29.040 -35.512 26.095 1.00 72.69 132 TYR A C 1
ATOM 1014 O O . TYR A 1 132 ? -27.996 -34.876 26.221 1.00 72.69 132 TYR A O 1
ATOM 1022 N N . GLU A 1 133 ? -30.088 -35.336 26.906 1.00 75.56 133 GLU A N 1
ATOM 1023 C CA . GLU A 1 133 ? -30.029 -34.533 28.132 1.00 75.56 133 GLU A CA 1
ATOM 1024 C C . GLU A 1 133 ? -28.997 -35.120 29.111 1.00 75.56 133 GLU A C 1
ATOM 1026 O O . GLU A 1 133 ? -28.146 -34.391 29.616 1.00 75.56 133 GLU A O 1
ATOM 1031 N N . GLN A 1 134 ? -28.983 -36.447 29.291 1.00 77.75 134 GLN A N 1
ATOM 1032 C CA . GLN A 1 134 ? -27.988 -37.136 30.126 1.00 77.75 134 GLN A CA 1
ATOM 1033 C C . GLN A 1 134 ? -26.547 -36.997 29.584 1.00 77.75 134 GLN A C 1
ATOM 1035 O O . GLN A 1 134 ? -25.642 -36.658 30.343 1.00 77.75 134 GLN A O 1
ATOM 1040 N N . GLU A 1 135 ? -26.324 -37.191 28.278 1.00 76.88 135 GLU A N 1
ATOM 1041 C CA . GLU A 1 135 ? -25.005 -37.041 27.628 1.00 76.88 135 GLU A CA 1
ATOM 1042 C C . GLU A 1 135 ? -24.472 -35.591 27.700 1.00 76.88 135 GLU A C 1
ATOM 1044 O O . GLU A 1 135 ? -23.272 -35.358 27.896 1.00 76.88 135 GLU A O 1
ATOM 1049 N N . ALA A 1 136 ? -25.362 -34.596 27.621 1.00 74.19 136 ALA A N 1
ATOM 1050 C CA . ALA A 1 136 ? -25.025 -33.191 27.848 1.00 74.19 136 ALA A CA 1
ATOM 1051 C C . ALA A 1 136 ? -24.634 -32.912 29.313 1.00 74.19 136 ALA A C 1
ATOM 1053 O O . ALA A 1 136 ? -23.662 -32.197 29.568 1.00 74.19 136 ALA A O 1
ATOM 1054 N N . ASP A 1 137 ? -25.344 -33.502 30.277 1.00 76.56 137 ASP A N 1
ATOM 1055 C CA . ASP A 1 137 ? -25.068 -33.323 31.706 1.00 76.56 137 ASP A CA 1
ATOM 1056 C C . ASP A 1 137 ? -23.747 -34.005 32.124 1.00 76.56 137 ASP A C 1
ATOM 1058 O O . ASP A 1 137 ? -22.970 -33.453 32.910 1.00 76.56 137 ASP A O 1
ATOM 1062 N N . GLU A 1 138 ? -23.424 -35.171 31.551 1.00 75.31 138 GLU A N 1
ATOM 1063 C CA . GLU A 1 138 ? -22.139 -35.849 31.765 1.00 75.31 138 GLU A CA 1
ATOM 1064 C C . GLU A 1 138 ? -20.963 -35.080 31.150 1.00 75.31 138 GLU A C 1
ATOM 1066 O O . GLU A 1 138 ? -19.952 -34.863 31.827 1.00 75.31 138 GLU A O 1
ATOM 1071 N N . THR A 1 139 ? -21.089 -34.591 29.912 1.00 71.81 139 THR A N 1
ATOM 1072 C CA . THR A 1 139 ? -20.029 -33.779 29.286 1.00 71.81 139 THR A CA 1
ATOM 1073 C C . THR A 1 139 ? -19.829 -32.438 29.999 1.00 71.81 139 THR A C 1
ATOM 1075 O O . THR A 1 139 ? -18.685 -32.019 30.196 1.00 71.81 139 THR A O 1
ATOM 1078 N N . ALA A 1 140 ? -20.896 -31.800 30.494 1.00 72.31 140 ALA A N 1
ATOM 1079 C CA . ALA A 1 140 ? -20.795 -30.613 31.344 1.00 72.31 140 ALA A CA 1
ATOM 1080 C C . ALA A 1 140 ? -20.013 -30.898 32.642 1.00 72.31 140 ALA A C 1
ATOM 1082 O O . ALA A 1 140 ? -19.090 -30.153 32.987 1.00 72.31 140 ALA A O 1
ATOM 1083 N N . ARG A 1 141 ? -20.312 -32.008 33.334 1.00 77.38 141 ARG A N 1
ATOM 1084 C CA . ARG A 1 141 ? -19.570 -32.444 34.534 1.00 77.38 141 ARG A CA 1
ATOM 1085 C C . ARG A 1 141 ? -18.104 -32.753 34.224 1.00 77.38 141 ARG A C 1
ATOM 1087 O O . ARG A 1 141 ? -17.234 -32.361 35.003 1.00 77.38 141 ARG A O 1
ATOM 1094 N N . GLN A 1 142 ? -17.819 -33.401 33.094 1.00 70.19 142 GLN A N 1
ATOM 1095 C CA . GLN A 1 142 ? -16.458 -33.736 32.673 1.00 70.19 142 GLN A CA 1
ATOM 1096 C C . GLN A 1 142 ? -15.622 -32.474 32.415 1.00 70.19 142 GLN A C 1
ATOM 1098 O O . GLN A 1 142 ? -14.525 -32.356 32.956 1.00 70.19 142 GLN A O 1
ATOM 1103 N N . VAL A 1 143 ? -16.161 -31.492 31.681 1.00 69.38 143 VAL A N 1
ATOM 1104 C CA . VAL A 1 143 ? -15.496 -30.195 31.447 1.00 69.38 143 VAL A CA 1
ATOM 1105 C C . VAL A 1 143 ? -15.248 -29.457 32.766 1.00 69.38 143 VAL A C 1
ATOM 1107 O O . VAL A 1 143 ? -14.143 -28.963 32.996 1.00 69.38 143 VAL A O 1
ATOM 1110 N N . VAL A 1 144 ? -16.234 -29.426 33.671 1.00 74.94 144 VAL A N 1
ATOM 1111 C CA . VAL A 1 144 ? -16.072 -28.813 34.999 1.00 74.94 144 VAL A CA 1
ATOM 1112 C C . VAL A 1 144 ? -14.987 -29.522 35.815 1.00 74.94 144 VAL A C 1
ATOM 1114 O O . VAL A 1 144 ? -14.171 -28.839 36.432 1.00 74.94 144 VAL A O 1
ATOM 1117 N N . GLN A 1 145 ? -14.901 -30.856 35.804 1.00 67.00 145 GLN A N 1
ATOM 1118 C CA . GLN A 1 145 ? -13.811 -31.569 36.481 1.00 67.00 145 GLN A CA 1
ATOM 1119 C C . GLN A 1 145 ? -12.443 -31.301 35.840 1.00 67.00 145 GLN A C 1
ATOM 1121 O O . GLN A 1 145 ? -11.484 -31.060 36.572 1.00 67.00 145 GLN A O 1
ATOM 1126 N N . SER A 1 146 ? -12.338 -31.274 34.508 1.00 61.09 146 SER A N 1
ATOM 1127 C CA . SER A 1 146 ? -11.082 -30.965 33.807 1.00 61.09 146 SER A CA 1
ATOM 1128 C C . SER A 1 146 ? -10.544 -29.569 34.141 1.00 61.09 146 SER A C 1
ATOM 1130 O O . SER A 1 146 ? -9.336 -29.399 34.261 1.00 61.09 146 SER A O 1
ATOM 1132 N N . ILE A 1 147 ? -11.422 -28.584 34.361 1.00 63.12 147 ILE A N 1
ATOM 1133 C CA . ILE A 1 147 ? -11.046 -27.219 34.778 1.00 63.12 147 ILE A CA 1
ATOM 1134 C C . ILE A 1 147 ? -10.501 -27.173 36.222 1.00 63.12 147 ILE A C 1
ATOM 1136 O O . ILE A 1 147 ? -9.730 -26.272 36.557 1.00 63.12 147 ILE A O 1
ATOM 1140 N N . HIS A 1 148 ? -10.863 -28.139 37.073 1.00 55.56 148 HIS A N 1
ATOM 1141 C CA . HIS A 1 148 ? -10.414 -28.220 38.470 1.00 55.56 148 HIS A CA 1
ATOM 1142 C C . HIS A 1 148 ? -9.185 -29.123 38.690 1.00 55.56 148 HIS A C 1
ATOM 1144 O O . HIS A 1 148 ? -8.669 -29.171 39.807 1.00 55.56 148 HIS A O 1
ATOM 1150 N N . GLN A 1 149 ? -8.687 -29.822 37.664 1.00 48.69 149 GLN A N 1
ATOM 1151 C CA . GLN A 1 149 ? -7.484 -30.654 37.773 1.00 48.69 149 GLN A CA 1
ATOM 1152 C C . GLN A 1 149 ? -6.213 -29.865 37.398 1.00 48.69 149 GLN A C 1
ATOM 1154 O O . GLN A 1 149 ? -6.149 -29.295 36.306 1.00 48.69 149 GLN A O 1
ATOM 1159 N N . PRO A 1 150 ? -5.163 -29.851 38.243 1.00 49.34 150 PRO A N 1
ATOM 1160 C CA . PRO A 1 150 ? -3.887 -29.236 37.892 1.00 49.34 150 PRO A CA 1
ATOM 1161 C C . PRO A 1 150 ? -3.146 -30.101 36.859 1.00 49.34 150 PRO A C 1
ATOM 1163 O O . PRO A 1 150 ? -2.520 -31.103 37.195 1.00 49.34 150 PRO A O 1
ATOM 1166 N N . GLN A 1 151 ? -3.217 -29.708 35.587 1.00 48.00 151 GLN A N 1
ATOM 1167 C CA . GLN A 1 151 ? -2.467 -30.337 34.497 1.00 48.00 151 GLN A CA 1
ATOM 1168 C C . GLN A 1 151 ? -0.968 -30.042 34.636 1.00 48.00 151 GLN A C 1
ATOM 1170 O O . GLN A 1 151 ? -0.507 -28.941 34.334 1.00 48.00 151 GLN A O 1
ATOM 1175 N N . SER A 1 152 ? -0.202 -31.035 35.084 1.00 45.44 152 SER A N 1
ATOM 1176 C CA . SER A 1 152 ? 1.254 -30.964 35.140 1.00 45.44 152 SER A CA 1
ATOM 1177 C C . SER A 1 152 ? 1.898 -31.372 33.808 1.00 45.44 152 SER A C 1
ATOM 1179 O O . SER A 1 152 ? 1.829 -32.534 33.413 1.00 45.44 152 SER A O 1
ATOM 1181 N N . ASP A 1 153 ? 2.650 -30.428 33.244 1.00 44.12 153 ASP A N 1
ATOM 1182 C CA . ASP A 1 153 ? 3.839 -30.617 32.402 1.00 44.12 153 ASP A CA 1
ATOM 1183 C C . ASP A 1 153 ? 3.743 -30.919 30.887 1.00 44.12 153 ASP A C 1
ATOM 1185 O O . ASP A 1 153 ? 2.971 -31.735 30.394 1.00 44.12 153 ASP A O 1
ATOM 1189 N N . LYS A 1 154 ? 4.713 -30.304 30.186 1.00 42.44 154 LYS A N 1
ATOM 1190 C CA . LYS A 1 154 ? 5.306 -30.669 28.880 1.00 42.44 154 LYS A CA 1
ATOM 1191 C C . LYS A 1 154 ? 4.444 -30.624 27.606 1.00 42.44 154 LYS A C 1
ATOM 1193 O O . LYS A 1 154 ? 4.167 -31.643 26.981 1.00 42.44 154 LYS A O 1
ATOM 1198 N N . LEU A 1 155 ? 4.343 -29.415 27.047 1.00 35.19 155 LEU A N 1
ATOM 1199 C CA . LEU A 1 155 ? 4.731 -29.194 25.645 1.00 35.19 155 LEU A CA 1
ATOM 1200 C C . LEU A 1 155 ? 5.718 -28.020 25.563 1.00 35.19 155 LEU A C 1
ATOM 1202 O O . LEU A 1 155 ? 5.395 -26.903 25.954 1.00 35.19 155 LEU A O 1
ATOM 1206 N N . GLN A 1 156 ? 6.929 -28.275 25.062 1.00 42.00 156 GLN A N 1
ATOM 1207 C CA . GLN A 1 156 ? 7.935 -27.233 24.836 1.00 42.00 156 GLN A CA 1
ATOM 1208 C C . GLN A 1 156 ? 7.617 -26.436 23.565 1.00 42.00 156 GLN A C 1
ATOM 1210 O O . GLN A 1 156 ? 7.266 -27.006 22.531 1.00 42.00 156 GLN A O 1
ATOM 1215 N N . ARG A 1 157 ? 7.850 -25.122 23.611 1.00 32.94 157 ARG A N 1
ATOM 1216 C CA . ARG A 1 157 ? 8.128 -24.307 22.426 1.00 32.94 157 ARG A CA 1
ATOM 1217 C C . ARG A 1 157 ? 9.207 -23.288 22.783 1.00 32.94 157 ARG A C 1
ATOM 1219 O O . ARG A 1 157 ? 9.186 -22.744 23.882 1.00 32.94 157 ARG A O 1
ATOM 1226 N N . GLU A 1 158 ? 10.174 -23.112 21.891 1.00 33.91 158 GLU A N 1
ATOM 1227 C CA . GLU A 1 158 ? 11.398 -22.353 22.168 1.00 33.91 158 GLU A CA 1
ATOM 1228 C C . GLU A 1 158 ? 11.178 -20.834 22.239 1.00 33.91 158 GLU A C 1
ATOM 1230 O O . GLU A 1 158 ? 10.138 -20.306 21.837 1.00 33.91 158 GLU A O 1
ATOM 1235 N N . SER A 1 159 ? 12.167 -20.154 22.815 1.00 39.78 159 SER A N 1
ATOM 1236 C CA . SER A 1 159 ? 12.070 -18.809 23.369 1.00 39.78 159 SER A CA 1
ATOM 1237 C C . SER A 1 159 ? 12.161 -17.667 22.352 1.00 39.78 159 SER A C 1
ATOM 1239 O O . SER A 1 159 ? 12.896 -17.710 21.366 1.00 39.78 159 SER A O 1
ATOM 1241 N N . LEU A 1 160 ? 11.481 -16.573 22.694 1.00 31.23 160 LEU A N 1
ATOM 1242 C CA . LEU A 1 160 ? 11.880 -15.204 22.371 1.00 31.23 160 LEU A CA 1
ATOM 1243 C C . LEU A 1 160 ? 11.895 -14.413 23.693 1.00 31.23 160 LEU A C 1
ATOM 1245 O O . LEU A 1 160 ? 11.054 -14.700 24.548 1.00 31.23 160 LEU A O 1
ATOM 1249 N N . PRO A 1 161 ? 12.860 -13.499 23.903 1.00 40.88 161 PRO A N 1
ATOM 1250 C CA . PRO A 1 161 ? 13.052 -12.842 25.190 1.00 40.88 161 PRO A CA 1
ATOM 1251 C C . PRO A 1 161 ? 11.999 -11.770 25.489 1.00 40.88 161 PRO A C 1
ATOM 1253 O O . PRO A 1 161 ? 11.333 -11.242 24.598 1.00 40.88 161 PRO A O 1
ATOM 1256 N N . GLU A 1 162 ? 11.901 -11.491 26.783 1.00 42.47 162 GLU A N 1
ATOM 1257 C CA . GLU A 1 162 ? 10.981 -10.586 27.462 1.00 42.47 162 GLU A CA 1
ATOM 1258 C C . GLU A 1 162 ? 10.982 -9.146 26.924 1.00 42.47 162 GLU A C 1
ATOM 1260 O O . GLU A 1 162 ? 12.034 -8.588 26.630 1.00 42.47 162 GLU A O 1
ATOM 1265 N N . GLU A 1 163 ? 9.803 -8.515 26.934 1.00 38.94 163 GLU A N 1
ATOM 1266 C CA . GLU A 1 163 ? 9.608 -7.250 27.660 1.00 38.94 163 GLU A CA 1
ATOM 1267 C C . GLU A 1 163 ? 8.114 -7.098 28.044 1.00 38.94 163 GLU A C 1
ATOM 1269 O O . GLU A 1 163 ? 7.244 -6.902 27.200 1.00 38.94 163 GLU A O 1
ATOM 1274 N N . GLU A 1 164 ? 7.842 -7.265 29.344 1.00 40.66 164 GLU A N 1
ATOM 1275 C CA . GLU A 1 164 ? 6.649 -6.832 30.102 1.00 40.66 164 GLU A CA 1
ATOM 1276 C C . GLU A 1 164 ? 5.228 -7.196 29.590 1.00 40.66 164 GLU A C 1
ATOM 1278 O O . GLU A 1 164 ? 4.435 -6.336 29.204 1.00 40.66 164 GLU A O 1
ATOM 1283 N N . GLU A 1 165 ? 4.814 -8.460 29.779 1.00 41.28 165 GLU A N 1
ATOM 1284 C CA . GLU A 1 165 ? 3.410 -8.755 30.131 1.00 41.28 165 GLU A CA 1
ATOM 1285 C C . GLU A 1 165 ? 3.252 -8.790 31.666 1.00 41.28 165 GLU A C 1
ATOM 1287 O O . GLU A 1 165 ? 3.898 -9.587 32.348 1.00 41.28 165 GLU A O 1
ATOM 1292 N N . GLU A 1 166 ? 2.374 -7.950 32.232 1.00 44.03 166 GLU A N 1
ATOM 1293 C CA . GLU A 1 166 ? 2.073 -7.946 33.675 1.00 44.03 166 GLU A CA 1
ATOM 1294 C C . GLU A 1 166 ? 1.367 -9.248 34.112 1.00 44.03 166 GLU A C 1
ATOM 1296 O O . GLU A 1 166 ? 0.144 -9.393 34.005 1.00 44.03 166 GLU A O 1
ATOM 1301 N N . LEU A 1 167 ? 2.137 -10.193 34.656 1.00 43.44 167 LEU A N 1
ATOM 1302 C CA . LEU A 1 167 ? 1.655 -11.473 35.187 1.00 43.44 167 LEU A CA 1
ATOM 1303 C C . LEU A 1 167 ? 0.763 -11.299 36.435 1.00 43.44 167 LEU A C 1
ATOM 1305 O O . LEU A 1 167 ? 1.211 -11.457 37.573 1.00 43.44 167 LEU A O 1
ATOM 1309 N N . GLN A 1 168 ? -0.534 -11.041 36.246 1.00 41.34 168 GLN A N 1
ATOM 1310 C CA . GLN A 1 168 ? -1.502 -11.084 37.349 1.00 41.34 168 GLN A CA 1
ATOM 1311 C C . GLN A 1 168 ? -1.805 -12.530 37.771 1.00 41.34 168 GLN A C 1
ATOM 1313 O O . GLN A 1 168 ? -2.702 -13.193 37.243 1.00 41.34 168 GLN A O 1
ATOM 1318 N N . MET A 1 169 ? -1.073 -13.006 38.783 1.00 40.53 169 MET A N 1
ATOM 1319 C CA . MET A 1 169 ? -1.444 -14.198 39.549 1.00 40.53 169 MET A CA 1
ATOM 1320 C C . MET A 1 169 ? -2.872 -14.055 40.099 1.00 40.53 169 MET A C 1
ATOM 1322 O O . MET A 1 169 ? -3.239 -13.004 40.625 1.00 40.53 169 MET A O 1
ATOM 1326 N N . LYS A 1 170 ? -3.674 -15.126 40.027 1.00 51.62 170 LYS A N 1
ATOM 1327 C CA . LYS A 1 170 ? -5.029 -15.155 40.605 1.00 51.62 170 LYS A CA 1
ATOM 1328 C C . LYS A 1 170 ? -4.956 -14.929 42.128 1.00 51.62 170 LYS A C 1
ATOM 1330 O O . LYS A 1 170 ? -4.359 -15.765 42.809 1.00 51.62 170 LYS A O 1
ATOM 1335 N N . PRO A 1 171 ? -5.593 -13.889 42.699 1.00 40.69 171 PRO A N 1
ATOM 1336 C CA . PRO A 1 171 ? -5.647 -13.722 44.147 1.00 40.69 171 PRO A CA 1
ATOM 1337 C C . PRO A 1 171 ? -6.651 -14.712 44.754 1.00 40.69 171 PRO A C 1
ATOM 1339 O O . PRO A 1 171 ? -7.862 -14.497 44.720 1.00 40.69 171 PRO A O 1
ATOM 1342 N N . MET A 1 172 ? -6.150 -15.808 45.326 1.00 44.53 172 MET A N 1
ATOM 1343 C CA . MET A 1 172 ? -6.956 -16.748 46.110 1.00 44.53 172 MET A CA 1
ATOM 1344 C C . MET A 1 172 ? -7.174 -16.199 47.529 1.00 44.53 172 MET A C 1
ATOM 1346 O O . MET A 1 172 ? -6.493 -16.602 48.468 1.00 44.53 172 MET A O 1
ATOM 1350 N N . VAL A 1 173 ? -8.116 -15.263 47.689 1.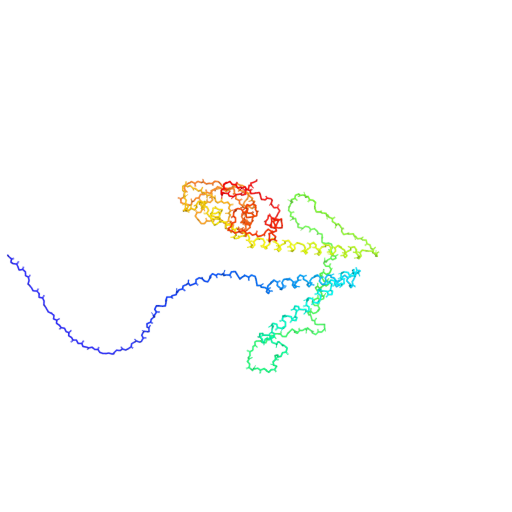00 38.56 173 VAL A N 1
ATOM 1351 C CA . VAL A 1 173 ? -8.559 -14.762 49.005 1.00 38.56 173 VAL A CA 1
ATOM 1352 C C . VAL A 1 173 ? -10.087 -14.728 49.072 1.00 38.56 173 VAL A C 1
ATOM 1354 O O . VAL A 1 173 ? -10.773 -14.475 48.082 1.00 38.56 173 VAL A O 1
ATOM 1357 N N . GLN A 1 174 ? -10.617 -15.044 50.251 1.00 43.00 174 GLN A N 1
ATOM 1358 C CA . GLN A 1 174 ? -12.014 -15.387 50.493 1.00 43.00 174 GLN A CA 1
ATOM 1359 C C . GLN A 1 174 ? -12.834 -14.215 51.071 1.00 43.00 174 GLN A C 1
ATOM 1361 O O . GLN A 1 174 ? -12.330 -13.431 51.864 1.00 43.00 174 GLN A O 1
ATOM 1366 N N . GLN A 1 175 ? -14.131 -14.201 50.728 1.00 43.16 175 GLN A N 1
ATOM 1367 C CA . GLN A 1 175 ? -15.239 -13.433 51.332 1.00 43.16 175 GLN A CA 1
ATOM 1368 C C . GLN A 1 175 ? -15.290 -11.893 51.162 1.00 43.16 175 GLN A C 1
ATOM 1370 O O . GLN A 1 175 ? -14.341 -11.150 51.363 1.00 43.16 175 GLN A O 1
ATOM 1375 N N . ASN A 1 176 ? -16.508 -11.433 50.841 1.00 40.41 176 ASN A N 1
ATOM 1376 C CA . ASN A 1 176 ? -17.088 -10.115 51.131 1.00 40.41 176 ASN A CA 1
ATOM 1377 C C . ASN A 1 176 ? -16.285 -8.855 50.738 1.00 40.41 176 ASN A C 1
ATOM 1379 O O . ASN A 1 176 ? -16.049 -7.972 51.557 1.00 40.41 176 ASN A O 1
ATOM 1383 N N . GLY A 1 177 ? -15.989 -8.710 49.441 1.00 40.53 177 GLY A N 1
ATOM 1384 C CA . GLY A 1 177 ? -15.592 -7.415 48.859 1.00 40.53 177 GLY A CA 1
ATOM 1385 C C . GLY A 1 177 ? -15.389 -7.419 47.338 1.00 40.53 177 GLY A C 1
ATOM 1386 O O . GLY A 1 177 ? -15.772 -6.474 46.651 1.00 40.53 177 GLY A O 1
ATOM 1387 N N . GLY A 1 178 ? -14.852 -8.512 46.786 1.00 42.12 178 GLY A N 1
ATOM 1388 C CA . GLY A 1 178 ? -14.343 -8.556 45.405 1.00 42.12 178 GLY A CA 1
ATOM 1389 C C . GLY A 1 178 ? -15.355 -8.385 44.259 1.00 42.12 178 GLY A C 1
ATOM 1390 O O . GLY A 1 178 ? -14.931 -8.143 43.131 1.00 42.12 178 GLY A O 1
ATOM 1391 N N . ALA A 1 179 ? -16.669 -8.474 44.503 1.00 54.12 179 ALA A N 1
ATOM 1392 C CA . ALA A 1 179 ? -17.685 -8.445 43.441 1.00 54.12 179 ALA A CA 1
ATOM 1393 C C . ALA A 1 179 ? -17.655 -7.145 42.613 1.00 54.12 179 ALA A C 1
ATOM 1395 O O . ALA A 1 179 ? -17.615 -7.195 41.383 1.00 54.12 179 ALA A O 1
ATOM 1396 N N . LEU A 1 180 ? -17.592 -5.984 43.278 1.00 49.59 180 LEU A N 1
ATOM 1397 C CA . LEU A 1 180 ? -17.514 -4.680 42.608 1.00 49.59 180 LEU A CA 1
ATOM 1398 C C . LEU A 1 180 ? -16.207 -4.521 41.820 1.00 49.59 180 LEU A C 1
ATOM 1400 O O . LEU A 1 180 ? -16.216 -4.014 40.701 1.00 49.59 180 LEU A O 1
ATOM 1404 N N . GLN A 1 181 ? -15.085 -4.987 42.375 1.00 48.91 181 GLN A N 1
ATOM 1405 C CA . GLN A 1 181 ? -13.777 -4.881 41.729 1.00 48.91 181 GLN A CA 1
ATOM 1406 C C . GLN A 1 181 ? -13.696 -5.765 40.474 1.00 48.91 181 GLN A C 1
ATOM 1408 O O . GLN A 1 181 ? -13.244 -5.293 39.430 1.00 48.91 181 GLN A O 1
ATOM 1413 N N . GLY A 1 182 ? -14.232 -6.990 40.539 1.00 54.84 182 GLY A N 1
ATOM 1414 C CA . GLY A 1 182 ? -14.390 -7.871 39.381 1.00 54.84 182 GLY A CA 1
ATOM 1415 C C . GLY A 1 182 ? -15.270 -7.251 38.292 1.00 54.84 182 GLY A C 1
ATOM 1416 O O . GLY A 1 182 ? -14.842 -7.165 37.144 1.00 54.84 182 GLY A O 1
ATOM 1417 N N . MET A 1 183 ? -16.449 -6.727 38.648 1.00 56.94 183 MET A N 1
ATOM 1418 C CA . MET A 1 183 ? -17.349 -6.055 37.696 1.00 56.94 183 MET A CA 1
ATOM 1419 C C . MET A 1 183 ? -16.696 -4.840 37.019 1.00 56.94 183 MET A C 1
ATOM 1421 O O . MET A 1 183 ? -16.769 -4.707 35.797 1.00 56.94 183 MET A O 1
ATOM 1425 N N . ILE A 1 184 ? -15.994 -3.986 37.774 1.00 60.69 184 ILE A N 1
ATOM 1426 C CA . ILE A 1 184 ? -15.248 -2.840 37.224 1.00 60.69 184 ILE A CA 1
ATOM 1427 C C . ILE A 1 184 ? -14.172 -3.306 36.229 1.00 60.69 184 ILE A C 1
ATOM 1429 O O . ILE A 1 184 ? -13.951 -2.654 35.206 1.00 60.69 184 ILE A O 1
ATOM 1433 N N . GLN A 1 185 ? -13.503 -4.429 36.498 1.00 60.09 185 GLN A N 1
ATOM 1434 C CA . GLN A 1 185 ? -12.479 -4.984 35.612 1.00 60.09 185 GLN A CA 1
ATOM 1435 C C . GLN A 1 185 ? -13.098 -5.608 34.346 1.00 60.09 185 GLN A C 1
ATOM 1437 O O . GLN A 1 185 ? -12.562 -5.411 33.254 1.00 60.09 185 GLN A O 1
ATOM 1442 N N . THR A 1 186 ? -14.275 -6.238 34.449 1.00 62.69 186 THR A N 1
ATOM 1443 C CA . THR A 1 186 ? -15.067 -6.705 33.297 1.00 62.69 186 THR A CA 1
ATOM 1444 C C . THR A 1 186 ? -15.493 -5.545 32.395 1.00 62.69 186 THR A C 1
ATOM 1446 O O . THR A 1 186 ? -15.203 -5.575 31.200 1.00 62.69 186 THR A O 1
ATOM 1449 N N . VAL A 1 187 ? -16.080 -4.476 32.949 1.00 68.19 187 VAL A N 1
ATOM 1450 C CA . VAL A 1 187 ? -16.507 -3.289 32.178 1.00 68.19 187 VAL A CA 1
ATOM 1451 C C . VAL A 1 187 ? -15.318 -2.599 31.497 1.00 68.19 187 VAL A C 1
ATOM 1453 O O . VAL A 1 187 ? -15.398 -2.247 30.321 1.00 68.19 187 VAL A O 1
ATOM 1456 N N . LYS A 1 188 ? -14.170 -2.471 32.180 1.00 71.44 188 LYS A N 1
ATOM 1457 C CA . LYS A 1 188 ? -12.932 -1.944 31.570 1.00 71.44 188 LYS A CA 1
ATOM 1458 C C . LYS A 1 188 ? -12.452 -2.797 30.389 1.00 71.44 188 LYS A C 1
ATOM 1460 O O . LYS A 1 188 ? -11.953 -2.249 29.406 1.00 71.44 188 LYS A O 1
ATOM 1465 N N . ASN A 1 189 ? -12.601 -4.119 30.458 1.00 77.94 189 ASN A N 1
ATOM 1466 C CA . ASN A 1 189 ? -12.237 -5.025 29.367 1.00 77.94 189 ASN A CA 1
ATOM 1467 C C . ASN A 1 189 ? -13.231 -4.949 28.194 1.00 77.94 189 ASN A C 1
ATOM 1469 O O . ASN A 1 189 ? -12.802 -4.932 27.038 1.00 77.94 189 ASN A O 1
ATOM 1473 N N . GLU A 1 190 ? -14.531 -4.821 28.471 1.00 78.12 190 GLU A N 1
ATOM 1474 C CA . GLU A 1 190 ? -15.581 -4.588 27.469 1.00 78.12 190 GLU A CA 1
ATOM 1475 C C . GLU A 1 190 ? -15.359 -3.260 26.722 1.00 78.12 190 GLU A C 1
ATOM 1477 O O . GLU A 1 190 ? -15.358 -3.227 25.491 1.00 78.12 190 GLU A O 1
ATOM 1482 N N . GLN A 1 191 ? -15.051 -2.177 27.444 1.00 82.81 191 GLN A N 1
ATOM 1483 C CA . GLN A 1 191 ? -14.730 -0.874 26.854 1.00 82.81 191 GLN A CA 1
ATOM 1484 C C . GLN A 1 191 ? -13.471 -0.944 25.971 1.00 82.81 191 GLN A C 1
ATOM 1486 O O . GLN A 1 191 ? -13.515 -0.546 24.804 1.00 82.81 191 GLN A O 1
ATOM 1491 N N . LYS A 1 192 ? -12.372 -1.541 26.468 1.00 87.50 192 LYS A N 1
ATOM 1492 C CA . LYS A 1 192 ? -11.149 -1.796 25.675 1.00 87.50 192 LYS A CA 1
ATOM 1493 C C . LYS A 1 192 ? -11.444 -2.605 24.403 1.00 87.50 192 LYS A C 1
ATOM 1495 O O . LYS A 1 192 ? -10.877 -2.321 23.343 1.00 87.50 192 LYS A O 1
ATOM 1500 N N . ARG A 1 193 ? -12.329 -3.607 24.491 1.00 87.94 193 ARG A N 1
ATOM 1501 C CA . ARG A 1 193 ? -12.800 -4.412 23.353 1.00 87.94 193 ARG A CA 1
ATOM 1502 C C . ARG A 1 193 ? -13.590 -3.550 22.367 1.00 87.94 193 ARG A C 1
ATOM 1504 O O . ARG A 1 193 ? -13.278 -3.599 21.177 1.00 87.94 193 ARG A O 1
ATOM 1511 N N . GLY A 1 194 ? -14.545 -2.743 22.825 1.00 92.44 194 GLY A N 1
ATOM 1512 C CA . GLY A 1 194 ? -15.300 -1.803 21.991 1.00 92.44 194 GLY A CA 1
ATOM 1513 C C . GLY A 1 194 ? -14.384 -0.834 21.240 1.00 92.44 194 GLY A C 1
ATOM 1514 O O . GLY A 1 194 ? -14.459 -0.723 20.017 1.00 92.44 194 GLY A O 1
ATOM 1515 N N . ASP A 1 195 ? -13.423 -0.222 21.932 1.00 91.19 195 ASP A N 1
ATOM 1516 C CA . ASP A 1 195 ? -12.444 0.685 21.325 1.00 91.19 195 ASP A CA 1
ATOM 1517 C C . ASP A 1 195 ? -11.566 0.008 20.266 1.00 91.19 195 ASP A C 1
ATOM 1519 O O . ASP A 1 195 ? -11.305 0.594 19.213 1.00 91.19 195 ASP A O 1
ATOM 1523 N N . LYS A 1 196 ? -11.150 -1.247 20.490 1.00 91.94 196 LYS A N 1
ATOM 1524 C CA . LYS A 1 196 ? -10.416 -2.041 19.489 1.00 91.94 196 LYS A CA 1
ATOM 1525 C C . LYS A 1 196 ? -11.241 -2.247 18.210 1.00 91.94 196 LYS A C 1
ATOM 1527 O O . LYS A 1 196 ? -10.684 -2.142 17.117 1.00 91.94 196 LYS A O 1
ATOM 1532 N N . HIS A 1 197 ? -12.552 -2.474 18.328 1.00 93.44 197 HIS A N 1
ATOM 1533 C CA . HIS A 1 197 ? -13.453 -2.581 17.173 1.00 93.44 197 HIS A CA 1
ATOM 1534 C C . HIS A 1 197 ? -13.656 -1.223 16.481 1.00 93.44 197 HIS A C 1
ATOM 1536 O O . HIS A 1 197 ? -13.513 -1.148 15.260 1.00 93.44 197 HIS A O 1
ATOM 1542 N N . ARG A 1 198 ? -13.877 -0.135 17.238 1.00 94.50 198 ARG A N 1
ATOM 1543 C CA . ARG A 1 198 ? -14.035 1.228 16.688 1.00 94.50 198 ARG A CA 1
ATOM 1544 C C . ARG A 1 198 ? -12.805 1.684 15.893 1.00 94.50 198 ARG A C 1
ATOM 1546 O O . ARG A 1 198 ? -12.953 2.120 14.751 1.00 94.50 198 ARG A O 1
ATOM 1553 N N . ARG A 1 199 ? -11.590 1.507 16.433 1.00 94.44 199 ARG A N 1
ATOM 1554 C CA . ARG A 1 199 ? -10.331 1.760 15.696 1.00 94.44 199 ARG A CA 1
ATOM 1555 C C . ARG A 1 199 ? -10.203 0.862 14.461 1.00 94.44 199 ARG A C 1
ATOM 1557 O O . ARG A 1 199 ? -9.790 1.315 13.396 1.00 94.44 199 ARG A O 1
ATOM 1564 N N . GLY A 1 200 ? -10.611 -0.404 14.579 1.00 95.25 200 GLY A N 1
ATOM 1565 C CA . GLY A 1 200 ? -10.641 -1.357 13.470 1.00 95.25 200 GLY A CA 1
ATOM 1566 C C . GLY A 1 200 ? -11.487 -0.876 12.285 1.00 95.25 200 GLY A C 1
ATOM 1567 O O . GLY A 1 200 ? -10.983 -0.861 11.161 1.00 95.25 200 GLY A O 1
ATOM 1568 N N . ALA A 1 201 ? -12.722 -0.438 12.548 1.00 95.75 201 ALA A N 1
ATOM 1569 C CA . ALA A 1 201 ? -13.657 0.072 11.545 1.00 95.75 201 ALA A CA 1
ATOM 1570 C C . ALA A 1 201 ? -13.190 1.402 10.923 1.00 95.75 201 ALA A C 1
ATOM 1572 O O . ALA A 1 201 ? -13.196 1.547 9.701 1.00 95.75 201 ALA A O 1
ATOM 1573 N N . ARG A 1 202 ? -12.695 2.342 11.740 1.00 96.81 202 ARG A N 1
ATOM 1574 C CA . ARG A 1 202 ? -12.091 3.615 11.291 1.00 96.81 202 ARG A CA 1
ATOM 1575 C C . ARG A 1 202 ? -10.930 3.412 10.316 1.00 96.81 202 ARG A C 1
ATOM 1577 O O . ARG A 1 202 ? -10.866 4.049 9.261 1.00 96.81 202 ARG A O 1
ATOM 1584 N N . ALA A 1 203 ? -10.047 2.470 10.635 1.00 96.81 203 ALA A N 1
ATOM 1585 C CA . ALA A 1 203 ? -8.952 2.083 9.759 1.00 96.81 203 ALA A CA 1
ATOM 1586 C C . ALA A 1 203 ? -9.449 1.426 8.457 1.00 96.81 203 ALA A C 1
ATOM 1588 O O . ALA A 1 203 ? -8.948 1.746 7.383 1.00 96.81 203 ALA A O 1
ATOM 1589 N N . GLN A 1 204 ? -10.470 0.561 8.518 1.00 96.56 204 GLN A N 1
ATOM 1590 C CA . GLN A 1 204 ? -11.082 -0.030 7.317 1.00 96.56 204 GLN A CA 1
ATOM 1591 C C . GLN A 1 204 ? -11.735 1.026 6.413 1.00 96.56 204 GLN A C 1
ATOM 1593 O O . GLN A 1 204 ? -11.530 0.976 5.203 1.00 96.56 204 GLN A O 1
ATOM 1598 N N . LYS A 1 205 ? -12.434 2.021 6.978 1.00 96.00 205 LYS A N 1
ATOM 1599 C CA . LYS A 1 205 ? -12.997 3.157 6.226 1.00 96.00 205 LYS A CA 1
ATOM 1600 C C . LYS A 1 205 ? -11.902 3.960 5.514 1.00 96.00 205 LYS A C 1
ATOM 1602 O O . LYS A 1 205 ? -12.033 4.259 4.332 1.00 96.00 205 LYS A O 1
ATOM 1607 N N . THR A 1 206 ? -10.789 4.230 6.196 1.00 97.56 206 THR A N 1
ATOM 1608 C CA . THR A 1 206 ? -9.634 4.931 5.604 1.00 97.56 206 THR A CA 1
ATOM 1609 C C . THR A 1 206 ? -8.992 4.120 4.468 1.00 97.56 206 THR A C 1
ATOM 1611 O O . THR A 1 206 ? -8.705 4.676 3.411 1.00 97.56 206 THR A O 1
ATOM 1614 N N . ILE A 1 207 ? -8.830 2.800 4.638 1.00 97.50 207 ILE A N 1
ATOM 1615 C CA . ILE A 1 207 ? -8.303 1.896 3.597 1.00 97.50 207 ILE A CA 1
ATOM 1616 C C . ILE A 1 207 ? -9.257 1.802 2.396 1.00 97.50 207 ILE A C 1
ATOM 1618 O O . ILE A 1 207 ? -8.794 1.743 1.261 1.00 97.50 207 ILE A O 1
ATOM 1622 N N . ALA A 1 208 ? -10.576 1.823 2.608 1.00 96.75 208 ALA A N 1
ATOM 1623 C CA . ALA A 1 208 ? -11.552 1.831 1.517 1.00 96.75 208 ALA A CA 1
ATOM 1624 C C . ALA A 1 208 ? -11.499 3.134 0.693 1.00 96.75 208 ALA A C 1
ATOM 1626 O O . ALA A 1 208 ? -11.602 3.086 -0.530 1.00 96.75 208 ALA A O 1
ATOM 1627 N N . LEU A 1 209 ? -11.289 4.281 1.353 1.00 96.50 209 LEU A N 1
ATOM 1628 C CA . LEU A 1 209 ? -11.190 5.597 0.708 1.00 96.50 209 LEU A CA 1
ATOM 1629 C C . LEU A 1 209 ? -9.845 5.833 -0.003 1.00 96.50 209 LEU A C 1
ATOM 1631 O O . LEU A 1 209 ? -9.819 6.457 -1.062 1.00 96.50 209 LEU A O 1
ATOM 1635 N N . LEU A 1 210 ? -8.727 5.364 0.566 1.00 97.44 210 LEU A N 1
ATOM 1636 C CA . LEU A 1 210 ? -7.379 5.637 0.042 1.00 97.44 210 LEU A CA 1
ATOM 1637 C C . LEU A 1 210 ? -6.740 4.470 -0.725 1.00 97.44 210 LEU A C 1
ATOM 1639 O O . LEU A 1 210 ? -5.893 4.700 -1.584 1.00 97.44 210 LEU A O 1
ATOM 1643 N N . GLY A 1 211 ? -7.159 3.225 -0.490 1.00 95.88 211 GLY A N 1
ATOM 1644 C CA . GLY A 1 211 ? -6.522 2.022 -1.043 1.00 95.88 211 GLY A CA 1
ATOM 1645 C C . GLY A 1 211 ? -6.622 1.849 -2.563 1.00 95.88 211 GLY A C 1
ATOM 1646 O O . GLY A 1 211 ? -5.949 0.976 -3.109 1.00 95.88 211 GLY A O 1
ATOM 1647 N N . ASN A 1 212 ? -7.420 2.683 -3.237 1.00 95.50 212 ASN A N 1
ATOM 1648 C CA . ASN A 1 212 ? -7.490 2.817 -4.698 1.00 95.50 212 ASN A CA 1
ATOM 1649 C C . ASN A 1 212 ? -7.283 4.272 -5.179 1.00 95.50 212 ASN A C 1
ATOM 1651 O O . ASN A 1 212 ? -7.367 4.531 -6.374 1.00 95.50 212 ASN A O 1
ATOM 1655 N N . ASN A 1 213 ? -7.027 5.225 -4.274 1.00 95.94 213 ASN A N 1
ATOM 1656 C CA . ASN A 1 213 ? -6.918 6.656 -4.575 1.00 95.94 213 ASN A CA 1
ATOM 1657 C C . ASN A 1 213 ? -5.444 7.093 -4.611 1.00 95.94 213 ASN A C 1
ATOM 1659 O O . ASN A 1 213 ? -4.977 7.876 -3.784 1.00 95.94 213 ASN A O 1
ATOM 1663 N N . ILE A 1 214 ? -4.709 6.552 -5.579 1.00 96.19 214 ILE A N 1
ATOM 1664 C CA . ILE A 1 214 ? -3.323 6.912 -5.894 1.00 96.19 214 ILE A CA 1
ATOM 1665 C C . ILE A 1 214 ? -3.228 7.199 -7.397 1.00 96.19 214 ILE A C 1
ATOM 1667 O O . ILE A 1 214 ? -3.953 6.602 -8.195 1.00 96.19 214 ILE A O 1
ATOM 1671 N N . LYS A 1 215 ? -2.349 8.114 -7.812 1.00 96.69 215 LYS A N 1
ATOM 1672 C CA . LYS A 1 215 ? -2.143 8.428 -9.234 1.00 96.69 215 LYS A CA 1
ATOM 1673 C C . LYS A 1 215 ? -1.686 7.182 -10.008 1.00 96.69 215 LYS A C 1
ATOM 1675 O O . LYS A 1 215 ? -0.733 6.509 -9.620 1.00 96.69 215 LYS A O 1
ATOM 1680 N N . ALA A 1 216 ? -2.351 6.886 -11.126 1.00 95.69 216 ALA A N 1
ATOM 1681 C CA . ALA A 1 216 ? -2.182 5.625 -11.858 1.00 95.69 216 ALA A CA 1
ATOM 1682 C C . ALA A 1 216 ? -0.762 5.393 -12.417 1.00 95.69 216 ALA A C 1
ATOM 1684 O O . ALA A 1 216 ? -0.320 4.251 -12.524 1.00 95.69 216 ALA A O 1
ATOM 1685 N N . ASN A 1 217 ? -0.023 6.459 -12.741 1.00 95.38 217 ASN A N 1
ATOM 1686 C CA . ASN A 1 217 ? 1.382 6.370 -13.149 1.00 95.38 217 ASN A CA 1
ATOM 1687 C C . ASN A 1 217 ? 2.301 5.954 -11.986 1.00 95.38 217 ASN A C 1
ATOM 1689 O O . ASN A 1 217 ? 3.185 5.121 -12.175 1.00 95.38 217 ASN A O 1
ATOM 1693 N N . LEU A 1 218 ? 2.055 6.470 -10.778 1.00 96.12 218 LEU A N 1
ATOM 1694 C CA . LEU A 1 218 ? 2.753 6.057 -9.560 1.00 96.12 218 LEU A CA 1
ATOM 1695 C C . LEU A 1 218 ? 2.381 4.619 -9.157 1.00 96.12 218 LEU A C 1
ATOM 1697 O O . LEU A 1 218 ? 3.256 3.857 -8.753 1.00 96.12 218 LEU A O 1
ATOM 1701 N N . ASP A 1 219 ? 1.126 4.200 -9.340 1.00 96.44 219 ASP A N 1
ATOM 1702 C CA . ASP A 1 219 ? 0.723 2.803 -9.117 1.00 96.44 219 ASP A CA 1
ATOM 1703 C C . ASP A 1 219 ? 1.440 1.832 -10.070 1.00 96.44 219 ASP A C 1
ATOM 1705 O O . ASP A 1 219 ? 2.030 0.831 -9.653 1.00 96.44 219 ASP A O 1
ATOM 1709 N N . GLY A 1 220 ? 1.468 2.182 -11.361 1.00 96.00 220 GLY A N 1
ATOM 1710 C CA . GLY A 1 220 ? 2.247 1.480 -12.377 1.00 96.00 220 GLY A CA 1
ATOM 1711 C C . GLY A 1 220 ? 3.735 1.403 -12.026 1.00 96.00 220 GLY A C 1
ATOM 1712 O O . GLY A 1 220 ? 4.363 0.365 -12.226 1.00 96.00 220 GLY A O 1
ATOM 1713 N N . HIS A 1 221 ? 4.292 2.464 -11.445 1.00 96.31 221 HIS A N 1
ATOM 1714 C CA . HIS A 1 221 ? 5.679 2.497 -10.996 1.00 96.31 221 HIS A CA 1
ATOM 1715 C C . HIS A 1 221 ? 5.944 1.565 -9.808 1.00 96.31 221 HIS A C 1
ATOM 1717 O O . HIS A 1 221 ? 6.884 0.773 -9.851 1.00 96.31 221 HIS A O 1
ATOM 1723 N N . ILE A 1 222 ? 5.108 1.619 -8.766 1.00 96.88 222 ILE A N 1
ATOM 1724 C CA . ILE A 1 222 ? 5.292 0.866 -7.515 1.00 96.88 222 ILE A CA 1
ATOM 1725 C C . ILE A 1 222 ? 5.102 -0.643 -7.722 1.00 96.88 222 ILE A C 1
ATOM 1727 O O . ILE A 1 222 ? 5.904 -1.422 -7.207 1.00 96.88 222 ILE A O 1
ATOM 1731 N N . PHE A 1 223 ? 4.068 -1.058 -8.461 1.00 96.94 223 PHE A N 1
ATOM 1732 C CA . PHE A 1 223 ? 3.666 -2.471 -8.555 1.00 96.94 223 PHE A CA 1
ATOM 1733 C C . PHE A 1 223 ? 4.037 -3.154 -9.875 1.00 96.94 223 PHE A C 1
ATOM 1735 O O . PHE A 1 223 ? 4.112 -4.380 -9.912 1.00 96.94 223 PHE A O 1
ATOM 1742 N N . ASN A 1 224 ? 4.250 -2.389 -10.954 1.00 95.69 224 ASN A N 1
ATOM 1743 C CA . ASN A 1 224 ? 4.376 -2.915 -12.322 1.00 95.69 224 ASN A CA 1
ATOM 1744 C C . ASN A 1 224 ? 5.639 -2.429 -13.064 1.00 95.69 224 ASN A C 1
ATOM 1746 O O . ASN A 1 224 ? 5.757 -2.650 -14.268 1.00 95.69 224 ASN A O 1
ATOM 1750 N N . ALA A 1 225 ? 6.580 -1.778 -12.365 1.00 95.75 225 ALA A N 1
ATOM 1751 C CA . ALA A 1 225 ? 7.851 -1.286 -12.913 1.00 95.75 225 ALA A CA 1
ATOM 1752 C C . ALA A 1 225 ? 7.729 -0.338 -14.133 1.00 95.75 225 ALA A C 1
ATOM 1754 O O . ALA A 1 225 ? 8.613 -0.284 -14.995 1.00 95.75 225 ALA A O 1
ATOM 1755 N N . LEU A 1 226 ? 6.629 0.417 -14.224 1.00 95.12 226 LEU A N 1
ATOM 1756 C CA . LEU A 1 226 ? 6.406 1.383 -15.307 1.00 95.12 226 LEU A CA 1
ATOM 1757 C C . LEU A 1 226 ? 7.124 2.721 -15.032 1.00 95.12 226 LEU A C 1
ATOM 1759 O O . LEU A 1 226 ? 7.285 3.098 -13.870 1.00 95.12 226 LEU A O 1
ATOM 1763 N N . PRO A 1 227 ? 7.537 3.494 -16.052 1.00 94.25 227 PRO A N 1
ATOM 1764 C CA . PRO A 1 227 ? 8.036 4.857 -15.847 1.00 94.25 227 PRO A CA 1
ATOM 1765 C C . PRO A 1 227 ? 6.938 5.794 -15.313 1.00 94.25 227 PRO A C 1
ATOM 1767 O O . PRO A 1 227 ? 5.816 5.777 -15.818 1.00 94.25 227 PRO A O 1
ATOM 1770 N N . VAL A 1 228 ? 7.251 6.669 -14.344 1.00 92.75 228 VAL A N 1
ATOM 1771 C CA . VAL A 1 228 ? 6.262 7.631 -13.795 1.00 92.75 228 VAL A CA 1
ATOM 1772 C C . VAL A 1 228 ? 5.840 8.685 -14.832 1.00 92.75 228 VAL A C 1
ATOM 1774 O O . VAL A 1 228 ? 4.726 9.200 -14.782 1.00 92.75 228 VAL A O 1
ATOM 1777 N N . SER A 1 229 ? 6.685 8.939 -15.834 1.00 91.38 229 SER A N 1
ATOM 1778 C CA . SER A 1 229 ? 6.373 9.726 -17.036 1.00 91.38 229 SER A CA 1
ATOM 1779 C C . SER A 1 229 ? 5.299 9.102 -17.940 1.00 91.38 229 SER A C 1
ATOM 1781 O O . SER A 1 229 ? 4.880 9.726 -18.911 1.00 91.38 229 SER A O 1
ATOM 1783 N N . GLY A 1 230 ? 4.904 7.852 -17.681 1.00 87.38 230 GLY A N 1
ATOM 1784 C CA . GLY A 1 230 ? 4.250 6.997 -18.664 1.00 87.38 230 GLY A CA 1
ATOM 1785 C C . GLY A 1 230 ? 5.230 6.470 -19.720 1.00 87.38 230 GLY A C 1
ATOM 1786 O O . GLY A 1 230 ? 6.411 6.827 -19.745 1.00 87.38 230 GLY A O 1
ATOM 1787 N N . GLY A 1 231 ? 4.717 5.594 -20.586 1.00 89.25 231 GLY A N 1
ATOM 1788 C CA . GLY A 1 231 ? 5.484 4.868 -21.602 1.00 89.25 231 GLY A CA 1
ATOM 1789 C C . GLY A 1 231 ? 5.474 3.353 -21.381 1.00 89.25 231 GLY A C 1
ATOM 1790 O O . GLY A 1 231 ? 4.931 2.853 -20.395 1.00 89.25 231 GLY A O 1
ATOM 1791 N N . LEU A 1 232 ? 6.064 2.615 -22.323 1.00 90.75 232 LEU A N 1
ATOM 1792 C CA . LEU A 1 232 ? 6.270 1.169 -22.199 1.00 90.75 232 LEU A CA 1
ATOM 1793 C C . LEU A 1 232 ? 7.500 0.865 -21.318 1.00 90.75 232 LEU A C 1
ATOM 1795 O O . LEU A 1 232 ? 8.416 1.689 -21.252 1.00 90.75 232 LEU A O 1
ATOM 1799 N N . PRO A 1 233 ? 7.571 -0.315 -20.672 1.00 92.19 233 PRO A N 1
ATOM 1800 C CA . PRO A 1 233 ? 8.779 -0.751 -19.979 1.00 92.19 233 PRO A CA 1
ATOM 1801 C C . PRO A 1 233 ? 9.982 -0.853 -20.921 1.00 92.19 233 PRO A C 1
ATOM 1803 O O . PRO A 1 233 ? 9.854 -1.332 -22.048 1.00 92.19 233 PRO A O 1
ATOM 1806 N N . ASN A 1 234 ? 11.168 -0.487 -20.431 1.00 93.81 234 ASN A N 1
ATOM 1807 C CA . ASN A 1 234 ? 12.431 -0.695 -21.137 1.00 93.81 234 ASN A CA 1
ATOM 1808 C C . ASN A 1 234 ? 13.241 -1.825 -20.462 1.00 93.81 234 ASN A C 1
ATOM 1810 O O . ASN A 1 234 ? 13.786 -1.604 -19.377 1.00 93.81 234 ASN A O 1
ATOM 1814 N N . PRO A 1 235 ? 13.390 -3.012 -21.086 1.00 93.38 235 PRO A N 1
ATOM 1815 C CA . PRO A 1 235 ? 14.193 -4.112 -20.542 1.00 93.38 235 PRO A CA 1
ATOM 1816 C C . PRO A 1 235 ? 15.676 -3.782 -20.311 1.00 93.38 235 PRO A C 1
ATOM 1818 O O . PRO A 1 235 ? 16.320 -4.429 -19.487 1.00 93.38 235 PRO A O 1
ATOM 1821 N N . ALA A 1 236 ? 16.218 -2.776 -21.005 1.00 94.19 236 ALA A N 1
ATOM 1822 C CA . ALA A 1 236 ? 17.586 -2.288 -20.823 1.00 94.19 236 ALA A CA 1
ATOM 1823 C C . ALA A 1 236 ? 17.705 -1.159 -19.776 1.00 94.19 236 ALA A C 1
ATOM 1825 O O . ALA A 1 236 ? 18.815 -0.760 -19.434 1.00 94.19 236 ALA A O 1
ATOM 1826 N N . SER A 1 237 ? 16.587 -0.637 -19.254 1.00 94.00 237 SER A N 1
ATOM 1827 C CA . SER A 1 237 ? 16.568 0.414 -18.228 1.00 94.00 237 SER A CA 1
ATOM 1828 C C . SER A 1 237 ? 15.411 0.199 -17.231 1.00 94.00 237 SER A C 1
ATOM 1830 O O . SER A 1 237 ? 14.369 0.854 -17.320 1.00 94.00 237 SER A O 1
ATOM 1832 N N . PRO A 1 238 ? 15.549 -0.760 -16.293 1.00 94.88 238 PRO A N 1
ATOM 1833 C CA . PRO A 1 238 ? 14.530 -1.048 -15.284 1.00 94.88 238 PRO A CA 1
ATOM 1834 C C . PRO A 1 238 ? 14.312 0.112 -14.288 1.00 94.88 238 PRO A C 1
ATOM 1836 O O . PRO A 1 238 ? 15.230 0.597 -13.614 1.00 94.88 238 PRO A O 1
ATOM 1839 N N . VAL A 1 239 ? 13.052 0.525 -14.140 1.00 94.19 239 VAL A N 1
ATOM 1840 C CA . VAL A 1 239 ? 12.606 1.628 -13.271 1.00 94.19 239 VAL A CA 1
ATOM 1841 C C . VAL A 1 239 ? 11.490 1.183 -12.323 1.00 94.19 239 VAL A C 1
ATOM 1843 O O . VAL A 1 239 ? 10.787 0.218 -12.599 1.00 94.19 239 VAL A O 1
ATOM 1846 N N . GLY A 1 240 ? 11.346 1.880 -11.192 1.00 91.12 240 GLY A N 1
ATOM 1847 C CA . GLY A 1 240 ? 10.337 1.573 -10.175 1.00 91.12 240 GLY A CA 1
ATOM 1848 C C . GLY A 1 240 ? 10.503 0.208 -9.513 1.00 91.12 240 GLY A C 1
ATOM 1849 O O . GLY A 1 240 ? 11.623 -0.202 -9.202 1.00 91.12 240 GLY A O 1
ATOM 1850 N N . LEU A 1 241 ? 9.362 -0.457 -9.322 1.00 96.62 241 LEU A N 1
ATOM 1851 C CA . LEU A 1 241 ? 9.113 -1.635 -8.494 1.00 96.62 241 LEU A CA 1
ATOM 1852 C C . LEU A 1 241 ? 9.531 -1.434 -7.035 1.00 96.62 241 LEU A C 1
ATOM 1854 O O . LEU A 1 241 ? 10.712 -1.477 -6.710 1.00 96.62 241 LEU A O 1
ATOM 1858 N N . HIS A 1 242 ? 8.541 -1.260 -6.161 1.00 96.25 242 HIS A N 1
ATOM 1859 C CA . HIS A 1 242 ? 8.723 -1.077 -4.718 1.00 96.25 242 HIS A CA 1
ATOM 1860 C C . HIS A 1 242 ? 7.772 -1.937 -3.873 1.00 96.25 242 HIS A C 1
ATOM 1862 O O . HIS A 1 242 ? 7.921 -1.995 -2.656 1.00 96.25 242 HIS A O 1
ATOM 1868 N N . ALA A 1 243 ? 6.801 -2.628 -4.476 1.00 97.31 243 ALA A N 1
ATOM 1869 C CA . ALA A 1 243 ? 5.879 -3.503 -3.758 1.00 97.31 243 ALA A CA 1
ATOM 1870 C C . ALA A 1 243 ? 5.512 -4.757 -4.561 1.00 97.31 243 ALA A C 1
ATOM 1872 O O . ALA A 1 243 ? 5.590 -4.784 -5.789 1.00 97.31 243 ALA A O 1
ATOM 1873 N N . TYR A 1 244 ? 5.080 -5.790 -3.841 1.00 96.19 244 TYR A N 1
ATOM 1874 C CA . TYR A 1 244 ? 4.576 -7.035 -4.412 1.00 96.19 244 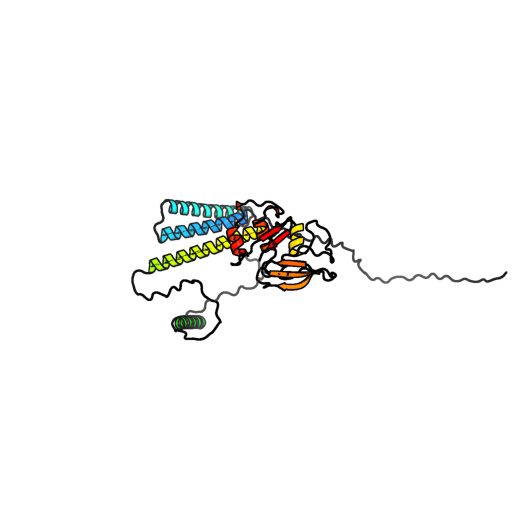TYR A CA 1
ATOM 1875 C C . TYR A 1 244 ? 3.095 -6.907 -4.782 1.00 96.19 244 TYR A C 1
ATOM 1877 O O . TYR A 1 244 ? 2.309 -6.294 -4.057 1.00 96.19 244 TYR A O 1
ATOM 1885 N N . THR A 1 245 ? 2.689 -7.559 -5.868 1.00 93.69 245 THR A N 1
ATOM 1886 C CA . THR A 1 245 ? 1.275 -7.743 -6.206 1.00 93.69 245 THR A CA 1
ATOM 1887 C C . THR A 1 245 ? 0.826 -9.090 -5.652 1.00 93.69 245 THR A C 1
ATOM 1889 O O . THR A 1 245 ? 1.267 -10.137 -6.116 1.00 93.69 245 THR A O 1
ATOM 1892 N N . ASN A 1 246 ? -0.035 -9.070 -4.629 1.00 88.75 246 ASN A N 1
ATOM 1893 C CA . ASN A 1 246 ? -0.547 -10.269 -3.944 1.00 88.75 246 ASN A CA 1
ATOM 1894 C C . ASN A 1 246 ? 0.565 -11.219 -3.438 1.00 88.75 246 ASN A C 1
ATOM 1896 O O . ASN A 1 246 ? 0.429 -12.438 -3.503 1.00 88.75 246 ASN A O 1
ATOM 1900 N N . GLY A 1 247 ? 1.683 -10.656 -2.965 1.00 88.00 247 GLY A N 1
ATOM 1901 C CA . GLY A 1 247 ? 2.862 -11.402 -2.503 1.00 88.00 247 GLY A CA 1
ATOM 1902 C C . GLY A 1 247 ? 3.810 -11.889 -3.609 1.00 88.00 247 GLY A C 1
ATOM 1903 O O . GLY A 1 247 ? 4.893 -12.372 -3.290 1.00 88.00 247 GLY A O 1
ATOM 1904 N N . GLY A 1 248 ? 3.447 -11.731 -4.887 1.00 94.25 248 GLY A N 1
ATOM 1905 C CA . GLY A 1 248 ? 4.278 -12.060 -6.049 1.00 94.25 248 GLY A CA 1
ATOM 1906 C C . GLY A 1 248 ? 4.878 -10.836 -6.751 1.00 94.25 248 GLY A C 1
ATOM 1907 O O . GLY A 1 248 ? 4.472 -9.694 -6.525 1.00 94.25 248 GLY A O 1
ATOM 1908 N N . LEU A 1 249 ? 5.858 -11.081 -7.621 1.00 96.06 249 LEU A N 1
ATOM 1909 C CA . LEU A 1 249 ? 6.372 -10.086 -8.570 1.00 96.06 249 LEU A CA 1
ATOM 1910 C C . LEU A 1 249 ? 5.451 -10.016 -9.805 1.00 96.06 249 LEU A C 1
ATOM 1912 O O . LEU A 1 249 ? 4.827 -11.024 -10.143 1.00 96.06 249 LEU A O 1
ATOM 1916 N N . PRO A 1 250 ? 5.337 -8.860 -10.485 1.00 94.81 250 PRO A N 1
ATOM 1917 C CA . PRO A 1 250 ? 4.507 -8.740 -11.680 1.00 94.81 250 PRO A CA 1
ATOM 1918 C C . PRO A 1 250 ? 5.091 -9.539 -12.856 1.00 94.81 250 PRO A C 1
ATOM 1920 O O . PRO A 1 250 ? 6.298 -9.784 -12.946 1.00 94.81 250 PRO A O 1
ATOM 1923 N N . ASN A 1 251 ? 4.216 -9.923 -13.789 1.00 94.38 251 ASN A N 1
ATOM 1924 C CA . ASN A 1 251 ? 4.582 -10.727 -14.954 1.00 94.38 251 ASN A CA 1
ATOM 1925 C C . ASN A 1 251 ? 5.729 -10.095 -15.755 1.00 94.38 251 ASN A C 1
ATOM 1927 O O . ASN A 1 251 ? 5.720 -8.905 -16.062 1.00 94.38 251 ASN A O 1
ATOM 1931 N N . GLY A 1 252 ? 6.702 -10.923 -16.132 1.00 94.44 252 GLY A N 1
ATOM 1932 C CA . GLY A 1 252 ? 7.881 -10.490 -16.877 1.00 94.44 252 GLY A CA 1
ATOM 1933 C C . GLY A 1 252 ? 9.045 -10.007 -16.011 1.00 94.44 252 GLY A C 1
ATOM 1934 O O . GLY A 1 252 ? 10.131 -9.845 -16.564 1.00 94.44 252 GLY A O 1
ATOM 1935 N N . ILE A 1 253 ? 8.903 -9.858 -14.690 1.00 96.88 253 ILE A N 1
ATOM 1936 C CA . ILE A 1 253 ? 10.030 -9.553 -13.792 1.00 96.88 253 ILE A CA 1
ATOM 1937 C C . ILE A 1 253 ? 10.649 -10.835 -13.217 1.00 96.88 253 ILE A C 1
ATOM 1939 O O . ILE A 1 253 ? 9.952 -11.731 -12.750 1.00 96.88 253 ILE A O 1
ATOM 1943 N N . GLN A 1 254 ? 11.982 -10.900 -13.224 1.00 97.31 254 GLN A N 1
ATOM 1944 C CA . GLN A 1 254 ? 12.784 -11.915 -12.541 1.00 97.31 254 GLN A CA 1
ATOM 1945 C C . GLN A 1 254 ? 13.458 -11.315 -11.307 1.00 97.31 254 GLN A C 1
ATOM 1947 O O . GLN A 1 254 ? 14.152 -10.300 -11.399 1.00 97.31 254 GLN A O 1
ATOM 1952 N N . GLN A 1 255 ? 13.322 -11.995 -10.170 1.00 97.62 255 GLN A N 1
ATOM 1953 C CA . GLN A 1 255 ? 14.218 -11.829 -9.028 1.00 97.62 255 GLN A CA 1
ATOM 1954 C C . GLN A 1 255 ? 15.630 -12.298 -9.407 1.00 97.62 255 GLN A C 1
ATOM 1956 O O . GLN A 1 255 ? 15.793 -13.341 -10.037 1.00 97.62 255 GLN A O 1
ATOM 1961 N N . VAL A 1 256 ? 16.644 -11.543 -8.987 1.00 98.06 256 VAL A N 1
ATOM 1962 C CA . VAL A 1 256 ? 18.066 -11.901 -9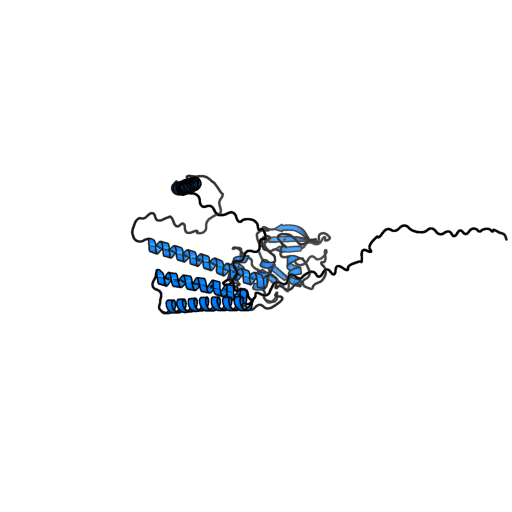.104 1.00 98.06 256 VAL A CA 1
ATOM 1963 C C . VAL A 1 256 ? 18.655 -12.183 -7.720 1.00 98.06 256 VAL A C 1
ATOM 1965 O O . VAL A 1 256 ? 19.346 -13.182 -7.545 1.00 98.06 256 VAL A O 1
ATOM 1968 N N . SER A 1 257 ? 18.333 -11.367 -6.711 1.00 98.12 257 SER A N 1
ATOM 1969 C CA . SER A 1 257 ? 18.630 -11.658 -5.300 1.00 98.12 257 SER A CA 1
ATOM 1970 C C . SER A 1 257 ? 17.697 -10.898 -4.350 1.00 98.12 257 SER A C 1
ATOM 1972 O O . SER A 1 257 ? 17.076 -9.908 -4.734 1.00 98.12 257 SER A O 1
ATOM 1974 N N . ILE A 1 258 ? 17.603 -11.356 -3.099 1.00 97.50 258 ILE A N 1
ATOM 1975 C CA . ILE A 1 258 ? 16.974 -10.631 -1.985 1.00 97.50 258 ILE A CA 1
ATOM 1976 C C . ILE A 1 258 ? 18.022 -10.449 -0.884 1.00 97.50 258 ILE A C 1
ATOM 1978 O O . ILE A 1 258 ? 18.797 -11.363 -0.607 1.00 97.50 258 ILE A O 1
ATOM 1982 N N . GLN A 1 259 ? 18.020 -9.282 -0.243 1.00 97.75 259 GLN A N 1
ATOM 1983 C CA . GLN A 1 259 ? 18.805 -8.976 0.949 1.00 97.75 259 GLN A CA 1
ATOM 1984 C C . GLN A 1 259 ? 17.853 -8.526 2.067 1.00 97.75 259 GLN A C 1
ATOM 1986 O O . GLN A 1 259 ? 17.191 -7.493 1.953 1.00 97.75 259 GLN A O 1
ATOM 1991 N N . GLY A 1 260 ? 17.795 -9.302 3.151 1.00 96.50 260 GLY A N 1
ATOM 1992 C CA . GLY A 1 260 ? 16.815 -9.146 4.232 1.00 96.50 260 GLY A CA 1
ATOM 1993 C C . GLY A 1 260 ? 15.706 -10.203 4.165 1.00 96.50 260 GLY A C 1
ATOM 1994 O O . GLY A 1 260 ? 15.835 -11.202 3.463 1.00 96.50 260 GLY A O 1
ATOM 1995 N N . SER A 1 261 ? 14.615 -9.994 4.909 1.00 95.38 261 SER A N 1
ATOM 1996 C CA . SER A 1 261 ? 13.454 -10.896 4.897 1.00 95.38 261 SER A CA 1
ATOM 1997 C C . SER A 1 261 ? 12.311 -10.314 4.076 1.00 95.38 261 SER A C 1
ATOM 1999 O O . SER A 1 261 ? 11.887 -9.189 4.337 1.00 95.38 261 SER A O 1
ATOM 2001 N N . ALA A 1 262 ? 11.718 -11.125 3.196 1.00 94.69 262 ALA A N 1
ATOM 2002 C CA . ALA A 1 262 ? 10.509 -10.765 2.454 1.00 94.69 262 ALA A CA 1
ATOM 2003 C C . ALA A 1 262 ? 9.322 -10.370 3.365 1.00 94.69 262 ALA A C 1
ATOM 2005 O O . ALA A 1 262 ? 8.436 -9.636 2.936 1.00 94.69 262 ALA A O 1
ATOM 2006 N N . THR A 1 263 ? 9.316 -10.814 4.631 1.00 93.94 263 THR A N 1
ATOM 2007 C CA . THR A 1 263 ? 8.290 -10.476 5.637 1.00 93.94 263 THR A CA 1
ATOM 2008 C C . THR A 1 263 ? 8.501 -9.126 6.337 1.00 93.94 263 THR A C 1
ATOM 2010 O O . THR A 1 263 ? 7.648 -8.707 7.121 1.00 93.94 263 THR A O 1
ATOM 2013 N N . LYS A 1 264 ? 9.610 -8.432 6.063 1.00 95.19 264 LYS A N 1
ATOM 2014 C CA . LYS A 1 264 ? 9.927 -7.074 6.536 1.00 95.19 264 LYS A CA 1
ATOM 2015 C C . LYS A 1 264 ? 10.150 -6.155 5.326 1.00 95.19 264 LYS A C 1
ATOM 2017 O O . LYS A 1 264 ? 9.998 -6.590 4.185 1.00 95.19 264 LYS A O 1
ATOM 2022 N N . VAL A 1 265 ? 10.520 -4.895 5.554 1.00 96.12 265 VAL A N 1
ATOM 2023 C CA . VAL A 1 265 ? 11.189 -4.112 4.502 1.00 96.12 265 VAL A CA 1
ATOM 2024 C C . VAL A 1 265 ? 12.527 -4.797 4.184 1.00 96.12 265 VAL A C 1
ATOM 2026 O O . VAL A 1 265 ? 13.186 -5.323 5.083 1.00 96.12 265 VAL A O 1
ATOM 2029 N N . HIS A 1 266 ? 12.887 -4.872 2.905 1.00 96.81 266 HIS A N 1
ATOM 2030 C CA . HIS A 1 266 ? 14.073 -5.578 2.402 1.00 96.81 266 HIS A CA 1
ATOM 2031 C C . HIS A 1 266 ? 14.500 -5.000 1.049 1.00 96.81 266 HIS A C 1
ATOM 2033 O O . HIS A 1 266 ? 13.715 -4.312 0.397 1.00 96.81 266 HIS A O 1
ATOM 2039 N N . ASN A 1 267 ? 15.717 -5.302 0.597 1.00 97.81 267 ASN A N 1
ATOM 2040 C CA . ASN A 1 267 ? 16.146 -4.976 -0.764 1.00 97.81 267 ASN A CA 1
ATOM 2041 C C . ASN A 1 267 ? 15.931 -6.178 -1.694 1.00 97.81 267 ASN A C 1
ATOM 2043 O O . ASN A 1 267 ? 16.227 -7.320 -1.338 1.00 97.81 267 ASN A O 1
ATOM 2047 N N . LEU A 1 268 ? 15.449 -5.903 -2.903 1.00 97.69 268 LEU A N 1
ATOM 2048 C CA . LEU A 1 268 ? 15.281 -6.850 -4.000 1.00 97.69 268 LEU A CA 1
ATOM 2049 C C . LEU A 1 268 ? 16.120 -6.370 -5.185 1.00 97.69 268 LEU A C 1
ATOM 2051 O O . LEU A 1 268 ? 15.882 -5.279 -5.707 1.00 97.69 268 LEU A O 1
ATOM 2055 N N . MET A 1 269 ? 17.048 -7.202 -5.653 1.00 98.12 269 MET A N 1
ATOM 2056 C CA . MET A 1 269 ? 17.657 -7.022 -6.966 1.00 98.12 269 MET A CA 1
ATOM 2057 C C . MET A 1 269 ? 16.852 -7.807 -8.001 1.00 98.12 269 MET A C 1
ATOM 2059 O O . MET A 1 269 ? 16.634 -9.009 -7.841 1.00 98.12 269 MET A O 1
ATOM 2063 N N . TRP A 1 270 ? 16.405 -7.136 -9.058 1.00 98.06 270 TRP A N 1
ATOM 2064 C CA . TRP A 1 270 ? 15.508 -7.684 -10.076 1.00 98.06 270 TRP A CA 1
ATOM 2065 C C . TRP A 1 270 ? 15.890 -7.224 -11.489 1.00 98.06 270 TRP A C 1
ATOM 2067 O O . TRP A 1 270 ? 16.690 -6.305 -11.665 1.00 98.06 270 TRP A O 1
ATOM 2077 N N . ARG A 1 271 ? 15.316 -7.868 -12.510 1.00 97.44 271 ARG A N 1
ATOM 2078 C CA . ARG A 1 271 ? 15.425 -7.482 -13.929 1.00 97.44 271 ARG A CA 1
ATOM 2079 C C . ARG A 1 271 ? 14.165 -7.848 -14.712 1.00 97.44 271 ARG A C 1
ATOM 2081 O O . ARG A 1 271 ? 13.358 -8.650 -14.250 1.00 97.44 271 ARG A O 1
ATOM 2088 N N . TRP A 1 272 ? 14.030 -7.326 -15.927 1.00 97.12 272 TRP A N 1
ATOM 2089 C CA . TRP A 1 272 ? 13.064 -7.849 -16.897 1.00 97.12 272 TRP A CA 1
ATOM 2090 C C . TRP A 1 272 ? 13.531 -9.201 -17.460 1.00 97.12 272 TRP A C 1
ATOM 2092 O O . TRP A 1 272 ? 14.722 -9.421 -17.648 1.00 97.12 272 TRP A O 1
ATOM 2102 N N . SER A 1 273 ? 12.601 -10.110 -17.754 1.00 96.00 273 SER A N 1
ATOM 2103 C CA . SER A 1 273 ? 12.895 -11.491 -18.190 1.00 96.00 273 SER A CA 1
ATOM 2104 C C . SER A 1 273 ? 13.583 -11.573 -19.554 1.00 96.00 273 SER A C 1
ATOM 2106 O O . SER A 1 273 ? 14.284 -12.539 -19.837 1.00 96.00 273 SER A O 1
ATOM 2108 N N . ASN A 1 274 ? 13.375 -10.555 -20.388 1.00 94.94 274 ASN A N 1
ATOM 2109 C CA . ASN A 1 274 ? 14.017 -10.330 -21.681 1.00 94.94 274 ASN A CA 1
ATOM 2110 C C . ASN A 1 274 ? 15.111 -9.242 -21.614 1.00 94.94 274 ASN A C 1
ATOM 2112 O O . ASN A 1 274 ? 15.558 -8.761 -22.653 1.00 94.94 274 ASN A O 1
ATOM 2116 N N . GLY A 1 275 ? 15.507 -8.818 -20.409 1.00 94.44 275 GLY A N 1
ATOM 2117 C CA . GLY A 1 275 ? 16.504 -7.780 -20.165 1.00 94.44 275 GLY A CA 1
ATOM 2118 C C . GLY A 1 275 ? 17.757 -8.325 -19.481 1.00 94.44 275 GLY A C 1
ATOM 2119 O O . GLY A 1 275 ? 17.707 -9.269 -18.694 1.00 94.44 275 GLY A O 1
ATOM 2120 N N . THR A 1 276 ? 18.901 -7.706 -19.763 1.00 95.25 276 THR A N 1
ATOM 2121 C CA . THR A 1 276 ? 20.174 -7.984 -19.076 1.00 95.25 276 THR A CA 1
ATOM 2122 C C . THR A 1 276 ? 20.425 -7.035 -17.905 1.00 95.25 276 THR A C 1
ATOM 2124 O O . THR A 1 276 ? 21.088 -7.421 -16.945 1.00 95.25 276 THR A O 1
ATOM 2127 N N . ALA A 1 277 ? 19.880 -5.816 -17.961 1.00 97.69 277 ALA A N 1
ATOM 2128 C CA . ALA A 1 277 ? 20.049 -4.793 -16.936 1.00 97.69 277 ALA A CA 1
ATOM 2129 C C . ALA A 1 277 ? 19.281 -5.136 -15.649 1.00 97.69 277 ALA A C 1
ATOM 2131 O O . ALA A 1 277 ? 18.112 -5.524 -15.688 1.00 97.69 277 ALA A O 1
ATOM 2132 N N . THR A 1 278 ? 19.933 -4.942 -14.503 1.00 97.38 278 THR A N 1
ATOM 2133 C CA . THR A 1 278 ? 19.364 -5.159 -13.166 1.00 97.38 278 THR A CA 1
ATOM 2134 C C . THR A 1 278 ? 19.070 -3.842 -12.454 1.00 97.38 278 THR A C 1
ATOM 2136 O O . THR A 1 278 ? 19.771 -2.850 -12.654 1.00 97.38 278 THR A O 1
ATOM 2139 N N . LYS A 1 279 ? 18.095 -3.852 -11.546 1.00 96.75 279 LYS A N 1
ATOM 2140 C CA . LYS A 1 279 ? 17.817 -2.775 -10.591 1.00 96.75 279 LYS A CA 1
ATOM 2141 C C . LYS A 1 279 ? 17.828 -3.331 -9.171 1.00 96.75 279 LYS A C 1
ATOM 2143 O O . LYS A 1 279 ? 17.344 -4.437 -8.959 1.00 96.75 279 LYS A O 1
ATOM 2148 N N . SER A 1 280 ? 18.327 -2.556 -8.210 1.00 96.81 280 SER A N 1
ATOM 2149 C CA . SER A 1 280 ? 18.031 -2.768 -6.790 1.00 96.81 280 SER A CA 1
ATOM 2150 C C . SER A 1 280 ? 16.907 -1.826 -6.359 1.00 96.81 280 SER A C 1
ATOM 2152 O O . SER A 1 280 ? 16.960 -0.631 -6.662 1.00 96.81 280 SER A O 1
ATOM 2154 N N . SER A 1 281 ? 15.909 -2.364 -5.664 1.00 97.19 281 SER A N 1
ATOM 2155 C CA . SER A 1 281 ? 14.795 -1.616 -5.081 1.00 97.19 281 SER A CA 1
ATOM 2156 C C . SER A 1 281 ? 14.583 -2.033 -3.630 1.00 97.19 281 SER A C 1
ATOM 2158 O O . SER A 1 281 ? 14.562 -3.226 -3.327 1.00 97.19 281 SER A O 1
ATOM 2160 N N . THR A 1 282 ? 14.349 -1.071 -2.739 1.00 97.25 282 THR A N 1
ATOM 2161 C CA . THR A 1 282 ? 13.797 -1.362 -1.410 1.00 97.25 282 THR A CA 1
ATOM 2162 C C . THR A 1 282 ? 12.293 -1.616 -1.540 1.00 97.25 282 THR A C 1
ATOM 2164 O O . THR A 1 282 ? 11.592 -0.882 -2.246 1.00 97.25 282 THR A O 1
ATOM 2167 N N . MET A 1 283 ? 11.823 -2.695 -0.912 1.00 97.38 283 MET A N 1
ATOM 2168 C CA . MET A 1 283 ? 10.508 -3.298 -1.121 1.00 97.38 283 MET A CA 1
ATOM 2169 C C . MET A 1 283 ? 9.657 -3.305 0.150 1.00 97.38 283 MET A C 1
ATOM 2171 O O . MET A 1 283 ? 10.155 -3.567 1.246 1.00 97.38 283 MET A O 1
ATOM 2175 N N . PHE A 1 284 ? 8.346 -3.108 -0.007 1.00 97.56 284 PHE A N 1
ATOM 2176 C CA . PHE A 1 284 ? 7.368 -3.367 1.052 1.00 97.56 284 PHE A CA 1
ATOM 2177 C C . PHE A 1 284 ? 7.309 -4.867 1.421 1.00 97.56 284 PHE A C 1
ATOM 2179 O O . PHE A 1 284 ? 7.583 -5.718 0.567 1.00 97.56 284 PHE A O 1
ATOM 2186 N N . PRO A 1 285 ? 6.901 -5.218 2.658 1.00 96.31 285 PRO A N 1
ATOM 2187 C CA . PRO A 1 285 ? 6.719 -6.611 3.065 1.00 96.31 285 PRO A CA 1
ATOM 2188 C C . PRO A 1 285 ? 5.720 -7.363 2.176 1.00 96.31 285 PRO A C 1
ATOM 2190 O O . PRO A 1 285 ? 4.642 -6.853 1.875 1.00 96.31 285 PRO A O 1
ATOM 2193 N N . ASN A 1 286 ? 6.028 -8.610 1.816 1.00 95.69 286 ASN A N 1
ATOM 2194 C CA . ASN A 1 286 ? 5.223 -9.416 0.890 1.00 95.69 286 ASN A CA 1
ATOM 2195 C C . ASN A 1 286 ? 3.806 -9.755 1.401 1.00 95.69 286 ASN A C 1
ATOM 2197 O O . ASN A 1 286 ? 2.909 -10.002 0.598 1.00 95.69 286 ASN A O 1
ATOM 2201 N N . TRP A 1 287 ? 3.584 -9.735 2.719 1.00 94.62 287 TRP A N 1
ATOM 2202 C CA . TRP A 1 287 ? 2.265 -9.915 3.338 1.00 94.62 287 TRP A CA 1
ATOM 2203 C C . TRP A 1 287 ? 1.369 -8.674 3.243 1.00 94.62 287 TRP A C 1
ATOM 2205 O O . TRP A 1 287 ? 0.179 -8.761 3.559 1.00 94.62 287 TRP A O 1
ATOM 2215 N N . MET A 1 288 ? 1.913 -7.513 2.863 1.00 95.88 288 MET A N 1
ATOM 2216 C CA . MET A 1 288 ? 1.152 -6.273 2.780 1.00 95.88 288 MET A CA 1
ATOM 2217 C C . MET A 1 288 ? 0.425 -6.189 1.426 1.00 95.88 288 MET A C 1
ATOM 2219 O O . MET A 1 288 ? 1.081 -6.131 0.387 1.00 95.88 288 MET A O 1
ATOM 2223 N N . PRO A 1 289 ? -0.923 -6.164 1.395 1.00 96.06 289 PRO A N 1
ATOM 2224 C CA . PRO A 1 289 ? -1.657 -6.088 0.137 1.00 96.06 289 PRO A CA 1
ATOM 2225 C C . PRO A 1 289 ? -1.484 -4.708 -0.527 1.00 96.06 289 PRO A C 1
ATOM 2227 O O . PRO A 1 289 ? -1.315 -3.710 0.183 1.00 96.06 289 PRO A O 1
ATOM 2230 N N . PRO A 1 290 ? -1.616 -4.600 -1.864 1.00 97.38 290 PRO A N 1
ATOM 2231 C CA . PRO A 1 290 ? -1.464 -3.334 -2.585 1.00 97.38 290 PRO A CA 1
ATOM 2232 C C . PRO A 1 290 ? -2.296 -2.171 -2.026 1.00 97.38 290 PRO A C 1
ATOM 2234 O O . PRO A 1 290 ? -1.802 -1.053 -1.926 1.00 97.38 290 PRO A O 1
ATOM 2237 N N . SER A 1 291 ? -3.527 -2.427 -1.572 1.00 97.50 291 SER A N 1
ATOM 2238 C CA . SER A 1 291 ? -4.389 -1.409 -0.953 1.00 97.50 291 SER A CA 1
ATOM 2239 C C . SER A 1 291 ? -3.821 -0.827 0.348 1.00 97.50 291 SER A C 1
ATOM 2241 O O . SER A 1 291 ? -4.013 0.358 0.616 1.00 97.50 291 SER A O 1
ATOM 2243 N N . HIS A 1 292 ? -3.088 -1.613 1.143 1.00 97.38 292 HIS A N 1
ATOM 2244 C CA . HIS A 1 292 ? -2.413 -1.131 2.352 1.00 97.38 292 HIS A CA 1
ATOM 2245 C C . HIS A 1 292 ? -1.210 -0.248 1.996 1.00 97.38 292 HIS A C 1
ATOM 2247 O O . HIS A 1 292 ? -1.094 0.852 2.531 1.00 97.38 292 HIS A O 1
ATOM 2253 N N . VAL A 1 293 ? -0.370 -0.688 1.051 1.00 97.62 293 VAL A N 1
ATOM 2254 C CA . VAL A 1 293 ? 0.770 0.093 0.535 1.00 97.62 293 VAL A CA 1
ATOM 2255 C C . VAL A 1 293 ? 0.299 1.450 0.003 1.00 97.62 293 VAL A C 1
ATOM 2257 O O . VAL A 1 293 ? 0.795 2.491 0.431 1.00 97.62 293 VAL A O 1
ATOM 2260 N N . ARG A 1 294 ? -0.726 1.450 -0.861 1.00 97.88 294 ARG A N 1
ATOM 2261 C CA . ARG A 1 294 ? -1.356 2.669 -1.396 1.00 97.88 294 ARG A CA 1
ATOM 2262 C C . ARG A 1 294 ? -1.897 3.571 -0.293 1.00 97.88 294 ARG A C 1
ATOM 2264 O O . ARG A 1 294 ? -1.680 4.774 -0.343 1.00 97.88 294 ARG A O 1
ATOM 2271 N N . THR A 1 295 ? -2.550 2.996 0.721 1.00 98.12 295 THR A N 1
ATOM 2272 C CA . THR A 1 295 ? -3.092 3.759 1.856 1.00 98.12 295 THR A CA 1
ATOM 2273 C C . THR A 1 295 ? -1.986 4.436 2.668 1.00 98.12 295 THR A C 1
ATOM 2275 O O . THR A 1 295 ? -2.145 5.600 3.014 1.00 98.12 295 THR A O 1
ATOM 2278 N N . LEU A 1 296 ? -0.860 3.765 2.947 1.00 97.62 296 LEU A N 1
ATOM 2279 C CA . LEU A 1 296 ? 0.273 4.396 3.642 1.00 97.62 296 LEU A CA 1
ATOM 2280 C C . LEU A 1 296 ? 0.857 5.558 2.825 1.00 97.62 296 LEU A C 1
ATOM 2282 O O . LEU A 1 296 ? 1.019 6.656 3.351 1.00 97.62 296 LEU A O 1
ATOM 2286 N N . ILE A 1 297 ? 1.103 5.339 1.530 1.00 97.50 297 ILE A N 1
ATOM 2287 C CA . ILE A 1 297 ? 1.661 6.355 0.624 1.00 97.50 297 ILE A CA 1
ATOM 2288 C C . ILE A 1 297 ? 0.717 7.559 0.494 1.00 97.50 297 ILE A C 1
ATOM 2290 O O . ILE A 1 297 ? 1.156 8.697 0.624 1.00 97.50 297 ILE A O 1
ATOM 2294 N N . ALA A 1 298 ? -0.586 7.323 0.322 1.00 97.25 298 ALA A N 1
ATOM 2295 C CA . ALA A 1 298 ? -1.595 8.374 0.224 1.00 97.25 298 ALA A CA 1
ATOM 2296 C C . ALA A 1 298 ? -1.872 9.093 1.560 1.00 97.25 298 ALA A C 1
ATOM 2298 O O . ALA A 1 298 ? -2.402 10.208 1.547 1.00 97.25 298 ALA A O 1
ATOM 2299 N N . LEU A 1 299 ? -1.554 8.488 2.711 1.00 96.94 299 LEU A N 1
ATOM 2300 C CA . LEU A 1 299 ? -1.597 9.164 4.013 1.00 96.94 299 LEU A CA 1
ATOM 2301 C C . LEU A 1 299 ? -0.407 10.116 4.187 1.00 96.94 299 LEU A C 1
ATOM 2303 O O . LEU A 1 299 ? -0.625 11.253 4.599 1.00 96.94 299 LEU A O 1
ATOM 2307 N N . ASP A 1 300 ? 0.803 9.674 3.838 1.00 96.50 300 ASP A N 1
ATOM 2308 C CA . ASP A 1 300 ? 2.044 10.416 4.112 1.00 96.50 300 ASP A CA 1
ATOM 2309 C C . ASP A 1 300 ? 2.408 11.432 3.024 1.00 96.50 300 ASP A C 1
ATOM 2311 O O . ASP A 1 300 ? 3.008 12.464 3.318 1.00 96.50 300 ASP A O 1
ATOM 2315 N N . PHE A 1 301 ? 1.978 11.192 1.784 1.00 96.62 301 PHE A N 1
ATOM 2316 C CA . PHE A 1 301 ? 2.181 12.086 0.644 1.00 96.62 301 PHE A CA 1
ATOM 2317 C C . PHE A 1 301 ? 0.828 12.395 -0.022 1.00 96.62 301 PHE A C 1
ATOM 2319 O O . PHE A 1 301 ? 0.453 11.740 -1.000 1.00 96.62 301 PHE A O 1
ATOM 2326 N N . PRO A 1 302 ? 0.038 13.358 0.500 1.00 96.06 302 PRO A N 1
ATOM 2327 C CA . PRO A 1 302 ? -1.291 13.680 -0.031 1.00 96.06 302 PRO A CA 1
ATOM 2328 C C . PRO A 1 302 ? -1.302 14.055 -1.519 1.00 96.06 302 PRO A C 1
ATOM 2330 O O . PRO A 1 302 ? -2.268 13.766 -2.219 1.00 96.06 302 PRO A O 1
ATOM 2333 N N . ASP A 1 303 ? -0.203 14.618 -2.026 1.00 95.69 303 ASP A N 1
ATOM 2334 C CA . ASP A 1 303 ? 0.012 14.956 -3.435 1.00 95.69 303 ASP A CA 1
ATOM 2335 C C . ASP A 1 303 ? 0.080 13.730 -4.366 1.00 95.69 303 ASP A C 1
ATOM 2337 O O . ASP A 1 303 ? -0.001 13.879 -5.586 1.00 95.69 303 ASP A O 1
ATOM 2341 N N . THR A 1 304 ? 0.196 12.513 -3.825 1.00 95.94 304 THR A N 1
ATOM 2342 C CA . THR A 1 304 ? 0.149 11.257 -4.597 1.00 95.94 304 THR A CA 1
ATOM 2343 C C . THR A 1 304 ? -1.269 10.770 -4.908 1.00 95.94 304 THR A C 1
ATOM 2345 O O . THR A 1 304 ? -1.429 9.855 -5.721 1.00 95.94 304 THR A O 1
ATOM 2348 N N . ARG A 1 305 ? -2.300 11.375 -4.301 1.00 96.56 305 ARG A N 1
ATOM 2349 C CA . ARG A 1 305 ? -3.712 11.004 -4.490 1.00 96.56 305 ARG A CA 1
ATOM 2350 C C . ARG A 1 305 ? -4.222 11.374 -5.884 1.00 96.56 305 ARG A C 1
ATOM 2352 O O . ARG A 1 305 ? -3.727 12.306 -6.517 1.00 96.56 305 ARG A O 1
ATOM 2359 N N . GLN A 1 306 ? -5.238 10.655 -6.359 1.00 96.06 306 GLN A N 1
ATOM 2360 C CA . GLN A 1 306 ? -5.969 11.007 -7.581 1.00 96.06 306 GLN A CA 1
ATOM 2361 C C . GLN A 1 306 ? -7.080 12.038 -7.309 1.00 96.06 306 GLN A C 1
ATOM 2363 O O . GLN A 1 306 ? -7.395 12.842 -8.182 1.00 96.06 306 GLN A O 1
ATOM 2368 N N . GLN A 1 307 ? -7.669 12.008 -6.112 1.00 95.56 307 GLN A N 1
ATOM 2369 C CA . GLN A 1 307 ? -8.721 12.911 -5.643 1.00 95.56 307 GLN A CA 1
ATOM 2370 C C . GLN A 1 307 ? -8.474 13.286 -4.178 1.00 95.56 307 GLN A C 1
ATOM 2372 O O . GLN A 1 307 ? -8.031 12.447 -3.387 1.00 95.56 307 GLN A O 1
ATOM 2377 N N . ASP A 1 308 ? -8.803 14.516 -3.792 1.00 94.94 308 ASP A N 1
ATOM 2378 C CA . ASP A 1 308 ? -8.763 14.916 -2.387 1.00 94.94 308 ASP A CA 1
ATOM 2379 C C . ASP A 1 308 ? -9.844 14.213 -1.558 1.00 94.94 308 ASP A C 1
ATOM 2381 O O . ASP A 1 308 ? -10.955 13.952 -2.018 1.00 94.94 308 ASP A O 1
ATOM 2385 N N . VAL A 1 309 ? -9.506 13.912 -0.303 1.00 94.25 309 VAL A N 1
ATOM 2386 C CA . VAL A 1 309 ? -10.408 13.292 0.674 1.00 94.25 309 VAL A CA 1
ATOM 2387 C C . VAL A 1 309 ? -10.389 14.141 1.935 1.00 94.25 309 VAL A C 1
ATOM 2389 O O . VAL A 1 309 ? -9.318 14.427 2.475 1.00 94.25 309 VAL A O 1
ATOM 2392 N N . ALA A 1 310 ? -11.572 14.542 2.401 1.00 93.62 310 ALA A N 1
ATOM 2393 C CA . ALA A 1 310 ? -11.719 15.400 3.569 1.00 93.62 310 ALA A CA 1
ATOM 2394 C C . ALA A 1 310 ? -11.076 14.763 4.815 1.00 93.62 310 ALA A C 1
ATOM 2396 O O . ALA A 1 310 ? -11.312 13.593 5.128 1.00 93.62 310 ALA A O 1
ATOM 2397 N N . ALA A 1 311 ? -10.255 15.535 5.534 1.00 91.12 311 ALA A N 1
ATOM 2398 C CA . ALA A 1 311 ? -9.400 15.015 6.603 1.00 91.12 311 ALA A CA 1
ATOM 2399 C C . ALA A 1 311 ? -10.179 14.371 7.767 1.00 91.12 311 ALA A C 1
ATOM 2401 O O . ALA A 1 311 ? -9.680 13.443 8.394 1.00 91.12 311 ALA A O 1
ATOM 2402 N N . ASN A 1 312 ? -11.421 14.800 8.011 1.00 91.94 312 ASN A N 1
ATOM 2403 C CA . ASN A 1 312 ? -12.331 14.225 9.008 1.00 91.94 312 ASN A CA 1
ATOM 2404 C C . ASN A 1 312 ? -12.856 12.815 8.656 1.00 91.94 312 ASN A C 1
ATOM 2406 O O . ASN A 1 312 ? -13.426 12.148 9.517 1.00 91.94 312 ASN A O 1
ATOM 2410 N N . LEU A 1 313 ? -12.683 12.355 7.412 1.00 90.75 313 LEU A N 1
ATOM 2411 C CA . LEU A 1 313 ? -12.999 10.986 6.982 1.00 90.75 313 LEU A CA 1
ATOM 2412 C C . LEU A 1 313 ? -11.805 10.028 7.118 1.00 90.75 313 LEU A C 1
ATOM 2414 O O . LEU A 1 313 ? -11.982 8.814 6.996 1.00 90.75 313 LEU A O 1
ATOM 2418 N N . LEU A 1 314 ? -10.604 10.566 7.349 1.00 94.31 314 LEU A N 1
ATOM 2419 C CA . LEU A 1 314 ? -9.360 9.817 7.480 1.00 94.31 314 LEU A CA 1
ATOM 2420 C C . LEU A 1 314 ? -9.0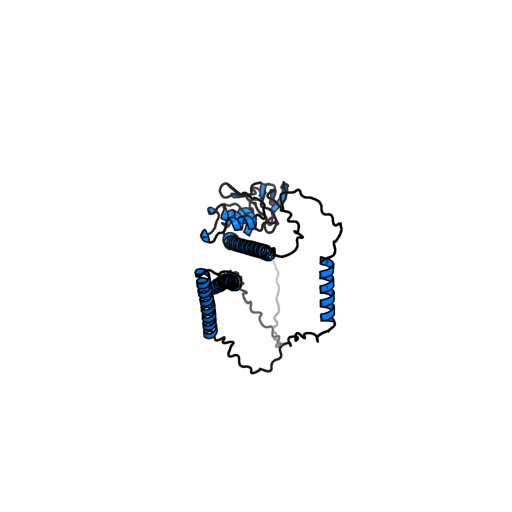36 9.593 8.959 1.00 94.31 314 LEU A C 1
ATOM 2422 O O . LEU A 1 314 ? -9.161 10.497 9.781 1.00 94.31 314 LEU A O 1
ATOM 2426 N N . PHE A 1 315 ? -8.529 8.407 9.293 1.00 95.81 315 PHE A N 1
ATOM 2427 C CA . PHE A 1 315 ? -8.074 8.079 10.647 1.00 95.81 315 PHE A CA 1
ATOM 2428 C C . PHE A 1 315 ? -6.609 7.614 10.610 1.00 95.81 315 PHE A C 1
ATOM 2430 O O . PHE A 1 315 ? -6.354 6.413 10.738 1.00 95.81 315 PHE A O 1
ATOM 2437 N N . PRO A 1 316 ? -5.627 8.518 10.389 1.00 94.19 316 PRO A N 1
ATOM 2438 C CA . PRO A 1 316 ? -4.256 8.133 10.048 1.00 94.19 316 PRO A CA 1
ATOM 2439 C C . PRO A 1 316 ? -3.599 7.233 11.096 1.00 94.19 316 PRO A C 1
ATOM 2441 O O . PRO A 1 316 ? -3.029 6.208 10.737 1.00 94.19 316 PRO A O 1
ATOM 2444 N N . THR A 1 317 ? -3.738 7.556 12.386 1.00 95.00 317 THR A N 1
ATOM 2445 C CA . THR A 1 317 ? -3.141 6.789 13.492 1.00 95.00 317 THR A CA 1
ATOM 2446 C C . THR A 1 317 ? -3.708 5.371 13.581 1.00 95.00 317 THR A C 1
ATOM 2448 O O . THR A 1 317 ? -2.947 4.406 13.516 1.00 95.00 317 THR A O 1
ATOM 2451 N N . ASP A 1 318 ? -5.039 5.229 13.638 1.00 94.31 318 ASP A N 1
ATOM 2452 C CA . ASP A 1 318 ? -5.722 3.923 13.650 1.00 94.31 318 ASP A CA 1
ATOM 2453 C C . ASP A 1 318 ? -5.338 3.085 12.417 1.00 94.31 318 ASP A C 1
ATOM 2455 O O . ASP A 1 318 ? -5.124 1.873 12.505 1.00 94.31 318 ASP A O 1
ATOM 2459 N N . THR A 1 319 ? -5.210 3.746 11.263 1.00 96.50 319 THR A N 1
ATOM 2460 C CA . THR A 1 319 ? -4.898 3.117 9.976 1.00 96.50 319 THR A CA 1
ATOM 2461 C C . THR A 1 319 ? -3.457 2.640 9.900 1.00 96.50 319 THR A C 1
ATOM 2463 O O . THR A 1 319 ? -3.234 1.474 9.576 1.00 96.50 319 THR A O 1
ATOM 2466 N N . LYS A 1 320 ? -2.481 3.485 10.259 1.00 95.50 320 LYS A N 1
ATOM 2467 C CA . LYS A 1 320 ? -1.068 3.095 10.335 1.00 95.50 320 LYS A CA 1
ATOM 2468 C C . LYS A 1 320 ? -0.886 1.931 11.301 1.00 95.50 320 LYS A C 1
ATOM 2470 O O . LYS A 1 320 ? -0.326 0.917 10.904 1.00 95.50 320 LYS A O 1
ATOM 2475 N N . VAL A 1 321 ? -1.439 2.009 12.517 1.00 94.69 321 VAL A N 1
ATOM 2476 C CA . VAL A 1 321 ? -1.367 0.919 13.509 1.00 94.69 321 VAL A CA 1
ATOM 2477 C C . VAL A 1 321 ? -1.951 -0.389 12.955 1.00 94.69 321 VAL A C 1
ATOM 2479 O O . VAL A 1 321 ? -1.315 -1.439 13.072 1.00 94.69 321 VAL A O 1
ATOM 2482 N N . ARG A 1 322 ? -3.118 -0.345 12.292 1.00 95.25 322 ARG A N 1
ATOM 2483 C CA . ARG A 1 322 ? -3.741 -1.533 11.680 1.00 95.25 322 ARG A CA 1
ATOM 2484 C C . ARG A 1 322 ? -2.916 -2.124 10.534 1.00 95.25 322 ARG A C 1
ATOM 2486 O O . ARG A 1 322 ? -2.809 -3.347 10.442 1.00 95.25 322 ARG A O 1
ATOM 2493 N N . ILE A 1 323 ? -2.394 -1.286 9.639 1.00 95.31 323 ILE A N 1
ATOM 2494 C CA . ILE A 1 323 ? -1.637 -1.734 8.463 1.00 95.31 323 ILE A CA 1
ATOM 2495 C C . ILE A 1 323 ? -0.286 -2.314 8.883 1.00 95.31 323 ILE A C 1
ATOM 2497 O O . ILE A 1 323 ? 0.080 -3.393 8.421 1.00 95.31 323 ILE A O 1
ATOM 2501 N N . ASN A 1 324 ? 0.422 -1.619 9.771 1.00 92.81 324 ASN A N 1
ATOM 2502 C CA . ASN A 1 324 ? 1.799 -1.919 10.148 1.00 92.81 324 ASN A CA 1
ATOM 2503 C C . ASN A 1 324 ? 1.937 -3.159 11.039 1.00 92.81 324 ASN A C 1
ATOM 2505 O O . ASN A 1 324 ? 3.001 -3.772 11.056 1.00 92.81 324 ASN A O 1
ATOM 2509 N N . ARG A 1 325 ? 0.886 -3.536 11.786 1.00 89.88 325 ARG A N 1
ATOM 2510 C CA . ARG A 1 325 ? 0.882 -4.704 12.695 1.00 89.88 325 ARG A CA 1
ATOM 2511 C C . ARG A 1 325 ? 2.026 -4.698 13.731 1.00 89.88 325 ARG A C 1
ATOM 2513 O O . ARG A 1 325 ? 2.474 -5.753 14.158 1.00 89.88 325 ARG A O 1
ATOM 2520 N N . GLY A 1 326 ? 2.497 -3.510 14.120 1.00 85.00 326 GLY A N 1
ATOM 2521 C CA . GLY A 1 326 ? 3.643 -3.312 15.021 1.00 85.00 326 GLY A CA 1
ATOM 2522 C C . GLY A 1 326 ? 4.977 -3.016 14.320 1.00 85.00 326 GLY A C 1
ATOM 2523 O O . GLY A 1 326 ? 5.885 -2.491 14.955 1.00 85.00 326 GLY A O 1
ATOM 2524 N N . HIS A 1 327 ? 5.107 -3.259 13.012 1.00 86.38 327 HIS A N 1
ATOM 2525 C CA . HIS A 1 327 ? 6.319 -2.921 12.261 1.00 86.38 327 HIS A CA 1
ATOM 2526 C C . HIS A 1 327 ? 6.332 -1.443 11.858 1.00 86.38 327 HIS A C 1
ATOM 2528 O O . HIS A 1 327 ? 5.516 -1.018 11.043 1.00 86.38 327 HIS A O 1
ATOM 2534 N N . GLN A 1 328 ? 7.268 -0.643 12.369 1.00 85.75 328 GLN A N 1
ATOM 2535 C CA . GLN A 1 328 ? 7.473 0.700 11.821 1.00 85.75 328 GLN A CA 1
ATOM 2536 C C . GLN A 1 328 ? 7.975 0.582 10.374 1.00 85.75 328 GLN A C 1
ATOM 2538 O O . GLN A 1 328 ? 9.024 -0.002 10.118 1.00 85.75 328 GLN A O 1
ATOM 2543 N N . ILE A 1 329 ? 7.186 1.096 9.430 1.00 92.94 329 ILE A N 1
ATOM 2544 C CA . ILE A 1 329 ? 7.540 1.207 8.014 1.00 92.94 329 ILE A CA 1
ATOM 2545 C C . ILE A 1 329 ? 7.603 2.698 7.720 1.00 92.94 329 ILE A C 1
ATOM 2547 O O . ILE A 1 329 ? 6.573 3.375 7.711 1.00 92.94 329 ILE A O 1
ATOM 2551 N N . ASN A 1 330 ? 8.820 3.191 7.522 1.00 95.06 330 ASN A N 1
ATOM 2552 C CA . ASN A 1 330 ? 9.091 4.572 7.157 1.00 95.06 330 ASN A CA 1
ATOM 2553 C C . ASN A 1 330 ? 9.087 4.695 5.631 1.00 95.06 330 ASN A C 1
ATOM 2555 O O . ASN A 1 330 ? 9.500 3.768 4.932 1.00 95.06 330 ASN A O 1
ATOM 2559 N N . LEU A 1 331 ? 8.600 5.822 5.111 1.00 96.50 331 LEU A N 1
ATOM 2560 C CA . LEU A 1 331 ? 8.504 6.080 3.675 1.00 96.50 331 LEU A CA 1
ATOM 2561 C C . LEU A 1 331 ? 9.375 7.269 3.279 1.00 96.50 331 LEU A C 1
ATOM 2563 O O . LEU A 1 331 ? 9.423 8.273 3.987 1.00 96.50 331 LEU A O 1
ATOM 2567 N N . HIS A 1 332 ? 9.997 7.179 2.108 1.00 96.38 332 HIS A N 1
ATOM 2568 C CA . HIS A 1 332 ? 10.744 8.269 1.494 1.00 96.38 332 HIS A CA 1
ATOM 2569 C C . HIS A 1 332 ? 10.188 8.585 0.100 1.00 96.38 332 HIS A C 1
ATOM 2571 O O . HIS A 1 332 ? 9.777 7.683 -0.636 1.00 96.38 332 HIS A O 1
ATOM 2577 N N . LYS A 1 333 ? 10.196 9.871 -0.269 1.00 94.56 333 LYS A N 1
ATOM 2578 C CA . LYS A 1 333 ? 9.780 10.370 -1.586 1.00 94.56 333 LYS A CA 1
ATOM 2579 C C . LYS A 1 333 ? 10.937 11.113 -2.248 1.00 94.56 333 LYS A C 1
ATOM 2581 O O . LYS A 1 333 ? 11.478 12.054 -1.677 1.00 94.56 333 LYS A O 1
ATOM 2586 N N . ALA A 1 334 ? 11.303 10.699 -3.457 1.00 91.88 334 ALA A N 1
ATOM 2587 C CA . ALA A 1 334 ? 12.347 11.314 -4.270 1.00 91.88 334 ALA A CA 1
ATOM 2588 C C . ALA A 1 334 ? 11.768 11.660 -5.650 1.00 91.88 334 ALA A C 1
ATOM 2590 O O . ALA A 1 334 ? 11.504 10.772 -6.464 1.00 91.88 334 ALA A O 1
ATOM 2591 N N . GLY A 1 335 ? 11.513 12.950 -5.892 1.00 89.56 335 GLY A N 1
ATOM 2592 C CA . GLY A 1 335 ? 10.715 13.392 -7.039 1.00 89.56 335 GLY A CA 1
ATOM 2593 C C . GLY A 1 335 ? 9.329 12.738 -7.020 1.00 89.56 335 GLY A C 1
ATOM 2594 O O . GLY A 1 335 ? 8.619 12.807 -6.014 1.00 89.56 335 GLY A O 1
ATOM 2595 N N . ASP A 1 336 ? 8.981 12.050 -8.107 1.00 85.12 336 ASP A N 1
ATOM 2596 C CA . ASP A 1 336 ? 7.730 11.292 -8.233 1.00 85.12 336 ASP A CA 1
ATOM 2597 C C . ASP A 1 336 ? 7.851 9.811 -7.816 1.00 85.12 336 ASP A C 1
ATOM 2599 O O . ASP A 1 336 ? 6.919 9.037 -8.015 1.00 85.12 336 ASP A O 1
ATOM 2603 N N . THR A 1 337 ? 8.984 9.388 -7.242 1.00 88.94 337 THR A N 1
ATOM 2604 C CA . THR A 1 337 ? 9.193 8.012 -6.751 1.00 88.94 337 THR A CA 1
ATOM 2605 C C . THR A 1 337 ? 8.936 7.935 -5.246 1.00 88.94 337 THR A C 1
ATOM 2607 O O . THR A 1 337 ? 9.460 8.760 -4.498 1.00 88.94 337 THR A O 1
ATOM 2610 N N . VAL A 1 338 ? 8.187 6.927 -4.784 1.00 94.75 338 VAL A N 1
ATOM 2611 C CA . VAL A 1 338 ? 7.966 6.644 -3.353 1.00 94.75 338 VAL A CA 1
ATOM 2612 C C . VAL A 1 338 ? 8.364 5.204 -3.037 1.00 94.75 338 VAL A C 1
ATOM 2614 O O . VAL A 1 338 ? 7.973 4.284 -3.755 1.00 94.75 338 VAL A O 1
ATOM 2617 N N . TYR A 1 339 ? 9.123 5.013 -1.958 1.00 94.62 339 TYR A N 1
ATOM 2618 C CA . TYR A 1 339 ? 9.628 3.713 -1.514 1.00 94.62 339 TYR A CA 1
ATOM 2619 C C . TYR A 1 339 ? 9.719 3.636 0.020 1.00 94.62 339 TYR A C 1
ATOM 2621 O O . TYR A 1 339 ? 9.857 4.672 0.677 1.00 94.62 339 TYR A O 1
ATOM 2629 N N . PRO A 1 340 ? 9.633 2.434 0.618 1.00 95.81 340 PRO A N 1
ATOM 2630 C CA . PRO A 1 340 ? 9.897 2.253 2.039 1.00 95.81 340 PRO A CA 1
ATOM 2631 C C . PRO A 1 340 ? 11.407 2.297 2.308 1.00 95.81 340 PRO A C 1
ATOM 2633 O O . PRO A 1 340 ? 12.200 1.918 1.445 1.00 95.81 340 PRO A O 1
ATOM 2636 N N . THR A 1 341 ? 11.811 2.719 3.505 1.00 93.25 341 THR A N 1
ATOM 2637 C CA . THR A 1 341 ? 13.209 2.641 3.960 1.00 93.25 341 THR A CA 1
ATOM 2638 C C . THR A 1 341 ? 13.406 1.492 4.944 1.00 93.25 341 THR A C 1
ATOM 2640 O O . THR A 1 341 ? 12.466 1.083 5.633 1.00 93.25 341 THR A O 1
ATOM 2643 N N . LEU A 1 342 ? 14.636 0.973 4.982 1.00 84.81 342 LEU A N 1
ATOM 2644 C CA . LEU A 1 342 ? 15.114 0.036 6.004 1.00 84.81 342 LEU A CA 1
ATOM 2645 C C . LEU A 1 342 ? 15.343 0.736 7.353 1.00 84.81 342 LEU A C 1
ATOM 2647 O O . LEU A 1 342 ? 15.485 1.982 7.340 1.00 84.81 342 LEU A O 1
#

pLDDT: mean 73.0, std 23.44, range [28.14, 98.12]